Protein 3AQG (pdb70)

Secondary structure (DSSP, 8-state):
--BSS--SEEEE----SS--EEEEEEEE-SSSEEEEEEEESSSB---EE---SEEEEEEPPTT--EEEEEEEESSSEEEEEEEETTS-EEEEE---SEEEEE--SSTT-EEEEEEEEEETTEEEEEEEEEE--/--BSS--SEEEE----SSS-EEEEEEEE-SSSEEEEEEEETTEEPPPEE-S-SEEEEEEPPTT--EEEEEEEEESEEEEEEEEESSS-EEEEE---SEEEEE--SSTT-EEEEEEEEE-SSSEEEEEEEEE-------

Solvent-accessible surface area: 13967 Å² total; per-residue (Å²): 140,88,58,44,86,16,40,42,137,124,8,58,4,70,95,70,189,126,93,73,17,48,0,2,13,0,1,16,24,167,84,21,0,32,2,0,20,0,62,19,17,143,70,64,16,90,68,32,16,4,129,6,6,61,10,88,49,20,90,14,69,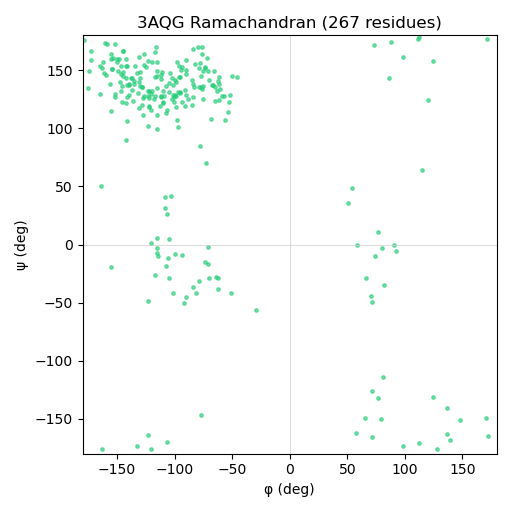130,51,5,56,6,42,75,0,49,0,0,13,83,55,36,0,15,0,0,9,1,96,9,61,99,148,80,143,24,111,2,25,100,54,60,45,142,86,32,41,5,129,27,101,106,168,49,29,9,8,36,1,0,20,0,38,42,76,159,103,0,0,34,1,0,0,4,60,29,67,127,92,161,71,61,35,82,21,31,42,155,137,14,50,6,79,41,70,136,107,93,58,18,38,0,0,37,0,2,18,13,116,102,32,0,36,3,0,25,1,47,13,20,138,79,72,16,97,98,15,22,5,156,36,10,17,21,42,44,28,82,14,78,136,49,4,50,3,49,80,0,54,1,0,9,87,60,24,0,17,0,0,12,0,82,12,64,134,149,77,147,14,112,9,24,108,49,57,48,141,97,29,47,5,131,23,107,109,177,50,21,10,3,19,1,0,29,0,37,57,76,168,103,0,0,22,2,0,0,12,52,48,45,96,45,145,193,163,103,184

Nearest PDB structures (foldseek):
  3aqg-assembly2_B  TM=1.007E+00  e=8.294E-26  Homo sapiens
  3woc-assembly1_A  TM=9.263E-01  e=1.794E-13  Sus scrofa
  3vy6-assembly1_A  TM=9.377E-01  e=8.030E-11  Homo sapiens
  5zu4-assembly1_A  TM=8.225E-01  e=3.147E-07  Lethenteron camtschaticum
  4znq-assembly1_A  TM=7.598E-01  e=5.481E-07  Danio rerio

Organism: Homo sapiens (NCBI:txid9606)

Structure (mmCIF, N/CA/C/O backbone):
data_3AQG
#
_entry.id   3AQG
#
_cell.length_a   61.390
_cell.length_b   66.631
_cell.length_c   67.585
_cell.angle_alpha   90
_cell.angle_beta   90
_cell.angle_gamma   90
#
_symmetry.space_group_name_H-M   'P 21 21 21'
#
loop_
_entity.id
_entity.type
_entity.pdbx_description
1 polymer 'Zymogen granule protein 16 homolog B'
2 non-polymer 'PHOSPHATE ION'
3 water water
#
loop_
_atom_site.group_PDB
_atom_site.id
_atom_site.type_symbol
_atom_site.label_atom_id
_atom_site.label_alt_id
_atom_site.label_comp_id
_atom_site.label_asym_id
_atom_site.label_entity_id
_atom_site.label_seq_id
_atom_site.pdbx_PDB_ins_code
_atom_site.Cartn_x
_atom_site.Cartn_y
_atom_site.Cartn_z
_atom_site.occupancy
_atom_site.B_iso_or_equiv
_atom_site.auth_seq_id
_atom_site.auth_comp_id
_atom_site.auth_asym_id
_atom_site.auth_atom_id
_atom_site.pdbx_PDB_model_num
ATOM 1 N N . LYS A 1 4 ? -23.121 -30.644 15.420 1.00 33.04 54 LYS A N 1
ATOM 2 C CA . LYS A 1 4 ? -23.592 -29.866 14.232 1.00 32.81 54 LYS A CA 1
ATOM 3 C C . LYS A 1 4 ? -23.618 -28.347 14.474 1.00 32.91 54 LYS A C 1
ATOM 4 O O . LYS A 1 4 ? -22.618 -27.674 14.189 1.00 33.44 54 LYS A O 1
ATOM 10 N N . MET A 1 5 ? -24.705 -27.802 15.018 1.00 32.41 55 MET A N 1
ATOM 11 C CA . MET A 1 5 ? -24.862 -26.345 15.012 1.00 32.12 55 MET A CA 1
ATOM 12 C C . MET A 1 5 ? -24.751 -25.654 16.375 1.00 31.14 55 MET A C 1
ATOM 13 O O . MET A 1 5 ? -25.531 -25.922 17.272 1.00 31.13 55 MET A O 1
ATOM 18 N N . TYR A 1 6 ? -23.808 -24.732 16.505 1.00 30.39 56 TYR A N 1
ATOM 19 C CA . TYR A 1 6 ? -23.514 -24.105 17.801 1.00 29.87 56 TYR A CA 1
ATOM 20 C C . TYR A 1 6 ? -23.892 -22.649 17.856 1.00 29.54 56 TYR A C 1
ATOM 21 O O . TYR A 1 6 ? -23.734 -21.943 16.866 1.00 29.87 56 TYR A O 1
ATOM 30 N N . GLY A 1 7 ? -24.392 -22.215 19.014 1.00 29.07 57 GLY A N 1
ATOM 31 C CA . GLY A 1 7 ? -24.800 -20.829 19.241 1.00 28.98 57 GLY A CA 1
ATOM 32 C C . GLY A 1 7 ? -26.302 -20.592 19.405 1.00 28.94 57 GLY A C 1
ATOM 33 O O . GLY A 1 7 ? -27.095 -21.520 19.286 1.00 28.70 57 GLY A O 1
ATOM 34 N N . PRO A 1 8 ? -26.702 -19.333 19.674 1.00 29.28 58 PRO A N 1
ATOM 35 C CA . PRO A 1 8 ? -28.117 -18.987 19.782 1.00 29.53 58 PRO A CA 1
ATOM 36 C C . PRO A 1 8 ? -28.827 -19.033 18.417 1.00 29.62 58 PRO A C 1
ATOM 37 O O . PRO A 1 8 ? -30.036 -19.292 18.340 1.00 29.50 58 PRO A O 1
ATOM 41 N N . GLY A 1 9 ? -28.074 -18.778 17.350 1.00 29.80 59 GLY A N 1
ATOM 42 C CA . GLY A 1 9 ? -28.607 -18.868 15.989 1.00 29.80 59 GLY A CA 1
ATOM 43 C C . GLY A 1 9 ? -29.581 -17.762 15.621 1.00 29.38 59 GLY A C 1
ATOM 44 O O . GLY A 1 9 ? -29.697 -16.757 16.331 1.00 29.84 59 GLY A O 1
ATOM 45 N N . GLY A 1 10 ? -30.303 -17.980 14.528 1.00 28.70 60 GLY A N 1
ATOM 46 C CA . GLY A 1 10 ? -31.063 -16.945 13.867 1.00 28.44 60 GLY A CA 1
ATOM 47 C C . GLY A 1 10 ? -30.078 -16.294 12.931 1.00 28.51 60 GLY A C 1
ATOM 48 O O . GLY A 1 10 ? -28.907 -16.185 13.271 1.00 29.22 60 GLY A O 1
ATOM 49 N N . GLY A 1 11 ? -30.521 -15.893 11.744 1.00 28.43 61 GLY A N 1
ATOM 50 C CA . GLY A 1 11 ? -29.652 -15.178 10.804 1.00 28.26 61 GLY A CA 1
ATOM 51 C C . GLY A 1 11 ? -29.778 -15.649 9.366 1.00 28.28 61 GLY A C 1
ATOM 52 O O . GLY A 1 11 ? -30.756 -16.303 9.007 1.00 28.69 61 GLY A O 1
ATOM 53 N N . LYS A 1 12 ? -28.794 -15.299 8.540 1.00 27.93 62 LYS A N 1
ATOM 54 C CA . LYS A 1 12 ? -28.714 -15.773 7.168 1.00 27.96 62 LYS A CA 1
ATOM 55 C C . LYS A 1 12 ? -27.757 -16.955 7.175 1.00 27.81 62 LYS A C 1
ATOM 56 O O . LYS A 1 12 ? -26.669 -16.903 7.762 1.00 27.53 62 LYS A O 1
ATOM 62 N N . TYR A 1 13 ? -28.176 -18.044 6.548 1.00 28.11 63 TYR A N 1
ATOM 63 C CA . TYR A 1 13 ? -27.393 -19.275 6.596 1.00 28.02 63 TYR A CA 1
ATOM 64 C C . TYR A 1 13 ? -26.237 -19.177 5.603 1.00 28.16 63 TYR A C 1
ATOM 65 O O . TYR A 1 13 ? -26.421 -18.701 4.463 1.00 28.56 63 TYR A O 1
ATOM 74 N N . PHE A 1 14 ? -25.045 -19.591 6.034 1.00 27.63 64 PHE A N 1
ATOM 75 C CA . PHE A 1 14 ? -23.950 -19.773 5.091 1.00 27.10 64 PHE A CA 1
ATOM 76 C C . PHE A 1 14 ? -23.388 -21.157 5.238 1.00 27.13 64 PHE A C 1
ATOM 77 O O . PHE A 1 14 ? -23.660 -21.830 6.233 1.00 27.18 64 PHE A O 1
ATOM 85 N N . SER A 1 15 ? -22.618 -21.566 4.230 1.00 27.49 65 SER A N 1
ATOM 86 C CA . SER A 1 15 ? -21.795 -22.768 4.260 1.00 27.86 65 SER A CA 1
ATOM 87 C C . SER A 1 15 ? -20.650 -22.621 3.268 1.00 27.62 65 SER A C 1
ATOM 88 O O . SER A 1 15 ? -20.860 -22.131 2.165 1.00 27.36 65 SER A O 1
ATOM 91 N N . THR A 1 16 ? -19.444 -23.044 3.640 1.00 28.20 66 THR A N 1
ATOM 92 C CA . THR A 1 16 ? -18.304 -22.960 2.694 1.00 28.81 66 THR A CA 1
ATOM 93 C C . THR A 1 16 ? -18.422 -23.972 1.542 1.00 29.96 66 THR A C 1
ATOM 94 O O . THR A 1 16 ? -19.001 -25.073 1.696 1.00 29.74 66 THR A O 1
ATOM 98 N N . THR A 1 17 ? -17.884 -23.585 0.386 1.00 31.44 67 THR A N 1
ATOM 99 C CA . THR A 1 17 ? -17.922 -24.442 -0.802 1.00 33.09 67 THR A CA 1
ATOM 100 C C . THR A 1 17 ? -17.161 -25.755 -0.547 1.00 34.40 67 THR A C 1
ATOM 101 O O . THR A 1 17 ? -16.000 -25.736 -0.152 1.00 34.40 67 THR A O 1
ATOM 105 N N . GLU A 1 18 ? -17.842 -26.885 -0.745 1.00 36.39 68 GLU A N 1
ATOM 106 C CA . GLU A 1 18 ? -17.262 -28.225 -0.483 1.00 38.03 68 GLU A CA 1
ATOM 107 C C . GLU A 1 18 ? -16.998 -29.023 -1.760 1.00 39.42 68 GLU A C 1
ATOM 108 O O . GLU A 1 18 ? -17.906 -29.328 -2.540 1.00 39.41 68 GLU A O 1
ATOM 114 N N . ASP A 1 19 ? -15.747 -29.412 -1.925 1.00 41.41 69 ASP A N 1
ATOM 115 C CA . ASP A 1 19 ? -15.221 -29.721 -3.233 1.00 43.51 69 ASP A CA 1
ATOM 116 C C . ASP A 1 19 ? -14.497 -31.055 -3.249 1.00 44.43 69 ASP A C 1
ATOM 117 O O . ASP A 1 19 ? -13.777 -31.374 -2.308 1.00 45.13 69 ASP A O 1
ATOM 122 N N . TYR A 1 20 ? -14.667 -31.850 -4.299 1.00 45.60 70 TYR A N 1
ATOM 123 C CA . TYR A 1 20 ? -13.700 -32.930 -4.493 1.00 46.51 70 TYR A CA 1
ATOM 124 C C . TYR A 1 20 ? -12.550 -32.413 -5.352 1.00 46.51 70 TYR A C 1
ATOM 125 O O . TYR A 1 20 ? -12.699 -31.386 -6.030 1.00 46.68 70 TYR A O 1
ATOM 134 N N . ASP A 1 21 ? -11.396 -33.079 -5.280 1.00 46.35 71 ASP A N 1
ATOM 135 C CA . ASP A 1 21 ? -10.173 -32.634 -5.978 1.00 46.15 71 ASP A CA 1
ATOM 136 C C . ASP A 1 21 ? -9.499 -31.417 -5.319 1.00 44.85 71 ASP A C 1
ATOM 137 O O . ASP A 1 21 ? -8.391 -31.048 -5.704 1.00 45.00 71 ASP A O 1
ATOM 142 N N . HIS A 1 22 ? -10.170 -30.795 -4.350 1.00 43.32 72 HIS A N 1
ATOM 143 C CA . HIS A 1 22 ? -9.664 -29.591 -3.675 1.00 41.90 72 HIS A CA 1
ATOM 144 C C . HIS A 1 22 ? -9.986 -29.617 -2.188 1.00 40.38 72 HIS A C 1
ATOM 145 O O . HIS A 1 22 ? -11.148 -29.771 -1.809 1.00 40.35 72 HIS A O 1
ATOM 152 N N . GLU A 1 23 ? -8.973 -29.434 -1.346 1.00 38.53 73 GLU A N 1
ATOM 153 C CA . GLU A 1 23 ? -9.226 -29.262 0.087 1.00 36.53 73 GLU A CA 1
ATOM 154 C C . GLU A 1 23 ? -8.813 -27.913 0.664 1.00 35.07 73 GLU A C 1
ATOM 155 O O . GLU A 1 23 ? -8.111 -27.116 0.018 1.00 34.56 73 GLU A O 1
ATOM 161 N N . ILE A 1 24 ? -9.310 -27.662 1.875 1.00 33.33 74 ILE A N 1
ATOM 162 C CA . ILE A 1 24 ? -8.918 -26.521 2.693 1.00 31.42 74 ILE A CA 1
ATOM 163 C C . ILE A 1 24 ? -7.404 -26.510 2.849 1.00 30.57 74 ILE A C 1
ATOM 164 O O . ILE A 1 24 ? -6.839 -27.413 3.468 1.00 30.85 74 ILE A O 1
ATOM 169 N N . THR A 1 25 ? -6.761 -25.494 2.282 1.00 29.09 75 THR A N 1
ATOM 170 C CA . THR A 1 25 ? -5.311 -25.339 2.345 1.00 27.76 75 THR A CA 1
ATOM 171 C C . THR A 1 25 ? -4.945 -24.196 3.279 1.00 27.29 75 THR A C 1
ATOM 172 O O . THR A 1 25 ? -3.807 -24.106 3.745 1.00 26.74 75 THR A O 1
ATOM 176 N N . GLY A 1 26 ? -5.926 -23.327 3.539 1.00 27.08 76 GLY A N 1
ATOM 177 C CA . GLY A 1 26 ? -5.788 -22.179 4.454 1.00 26.26 76 GLY A CA 1
ATOM 178 C C . GLY A 1 26 ? -7.137 -21.600 4.881 1.00 26.01 76 GLY A C 1
ATOM 179 O O . GLY A 1 26 ? -8.195 -22.121 4.512 1.00 26.18 76 GLY A O 1
ATOM 180 N N . LEU A 1 27 ? -7.099 -20.510 5.648 1.00 25.74 77 LEU A N 1
ATOM 181 C CA . LEU A 1 27 ? -8.299 -19.897 6.244 1.00 25.15 77 LEU A CA 1
ATOM 182 C C . LEU A 1 27 ? -8.044 -18.466 6.765 1.00 24.66 77 LEU A C 1
ATOM 183 O O . LEU A 1 27 ? -6.905 -18.102 7.099 1.00 24.69 77 LEU A O 1
ATOM 188 N N . ARG A 1 28 ? -9.117 -17.670 6.809 1.00 23.68 78 ARG A N 1
ATOM 189 C CA . ARG A 1 28 ? -9.092 -16.286 7.260 1.00 22.52 78 ARG A CA 1
ATOM 190 C C . ARG A 1 28 ? -10.323 -16.001 8.091 1.00 22.27 78 ARG A C 1
ATOM 191 O O . ARG A 1 28 ? -11.438 -16.254 7.654 1.00 22.24 78 ARG A O 1
ATOM 199 N N . VAL A 1 29 ? -10.149 -15.448 9.277 1.00 22.05 79 VAL A N 1
ATOM 200 C CA . VAL A 1 29 ? -11.315 -15.076 10.053 1.00 21.88 79 VAL A CA 1
ATOM 201 C C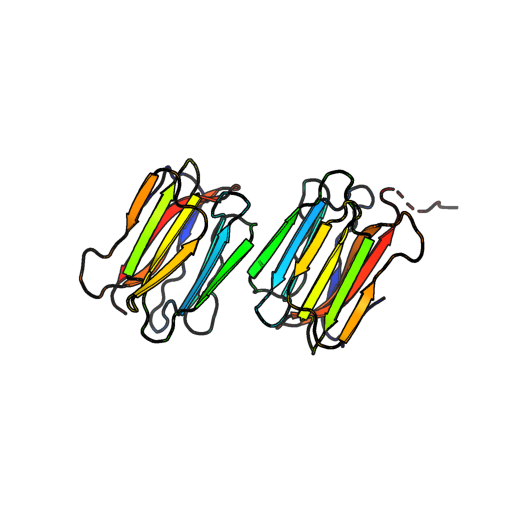 . VAL A 1 29 ? -11.249 -13.591 10.352 1.00 22.37 79 VAL A C 1
ATOM 202 O O . VAL A 1 29 ? -10.202 -13.071 10.755 1.00 21.93 79 VAL A O 1
ATOM 206 N N . SER A 1 30 ? -12.368 -12.909 10.113 1.00 22.92 80 SER A N 1
ATOM 207 C CA . SER A 1 30 ? -12.484 -11.487 10.408 1.00 23.80 80 SER A CA 1
ATOM 208 C C . SER A 1 30 ? -13.075 -11.234 11.792 1.00 24.39 80 SER A C 1
ATOM 209 O O . SER A 1 30 ? -14.174 -11.699 12.117 1.00 24.89 80 SER A O 1
ATOM 212 N N . VAL A 1 31 ? -12.326 -10.508 12.608 1.00 24.56 81 VAL A N 1
ATOM 213 C CA . VAL A 1 31 ? -12.733 -10.217 13.960 1.00 24.71 81 VAL A CA 1
ATOM 214 C C . VAL A 1 31 ? -12.736 -8.699 14.075 1.00 24.90 81 VAL A C 1
ATOM 215 O O . VAL A 1 31 ? -11.751 -8.040 13.731 1.00 24.90 81 VAL A O 1
ATOM 219 N N . GLY A 1 32 ? -13.843 -8.136 14.540 1.00 25.23 82 GLY A N 1
ATOM 220 C CA . GLY A 1 32 ? -13.907 -6.697 14.801 1.00 25.69 82 GLY A CA 1
ATOM 221 C C . GLY A 1 32 ? -13.177 -6.439 16.106 1.00 26.04 82 GLY A C 1
ATOM 222 O O . GLY A 1 32 ? -12.221 -7.139 16.432 1.00 26.31 82 GLY A O 1
ATOM 223 N N . LEU A 1 33 ? -13.631 -5.453 16.873 1.00 26.15 83 LEU A N 1
ATOM 224 C CA . LEU A 1 33 ? -13.148 -5.289 18.242 1.00 25.60 83 LEU A CA 1
ATOM 225 C C . LEU A 1 33 ? -13.480 -6.499 19.130 1.00 25.01 83 LEU A C 1
ATOM 226 O O . LEU A 1 33 ? -12.649 -6.904 19.948 1.00 25.05 83 LEU A O 1
ATOM 231 N N . LEU A 1 34 ? -14.670 -7.086 18.952 1.00 23.93 84 LEU A N 1
ATOM 232 C CA . LEU A 1 34 ? -15.126 -8.196 19.805 1.00 23.40 84 LEU A CA 1
ATOM 233 C C . LEU A 1 34 ? -15.500 -9.489 19.069 1.00 23.35 84 LEU A C 1
ATOM 234 O O . LEU A 1 34 ? -15.059 -10.590 19.450 1.00 23.18 84 LEU A O 1
ATOM 239 N N . LEU A 1 35 ? -16.314 -9.342 18.024 1.00 22.90 85 LEU A N 1
ATOM 240 C CA . LEU A 1 35 ? -16.988 -10.463 17.401 1.00 22.41 85 LEU A CA 1
ATOM 241 C C . LEU A 1 35 ? -16.300 -10.938 16.147 1.00 22.04 85 LEU A C 1
ATOM 242 O O . LEU A 1 35 ? -15.828 -10.133 15.356 1.00 22.03 85 LEU A O 1
ATOM 247 N N . VAL A 1 36 ? -16.293 -12.258 15.973 1.00 21.54 86 VAL A N 1
ATOM 248 C CA . VAL A 1 36 ? -15.928 -12.901 14.718 1.00 21.02 86 VAL A CA 1
ATOM 249 C C . VAL A 1 36 ? -16.986 -12.607 13.665 1.00 20.63 86 VAL A C 1
ATOM 250 O O . VAL A 1 36 ? -18.096 -13.127 13.711 1.00 20.59 86 VAL A O 1
ATOM 254 N N . LYS A 1 37 ? -16.623 -11.761 12.716 1.00 20.54 87 LYS A N 1
ATOM 255 C CA . LYS A 1 37 ? -17.551 -11.301 11.692 1.00 20.57 87 LYS A CA 1
ATOM 256 C C . LYS A 1 37 ? -17.778 -12.260 10.502 1.00 20.27 87 LYS A C 1
ATOM 257 O O . LYS A 1 37 ? -18.917 -12.438 10.076 1.00 19.91 87 LYS A O 1
ATOM 263 N N . SER A 1 38 ? -16.718 -12.889 9.985 1.00 20.23 88 SER A N 1
ATOM 264 C CA . SER A 1 38 ? -16.813 -13.657 8.732 1.00 20.24 88 SER A CA 1
ATOM 265 C C . SER A 1 38 ? -15.661 -14.611 8.534 1.00 20.17 88 SER A C 1
ATOM 266 O O . SER A 1 38 ? -14.539 -14.331 8.965 1.00 21.13 88 SER A O 1
ATOM 269 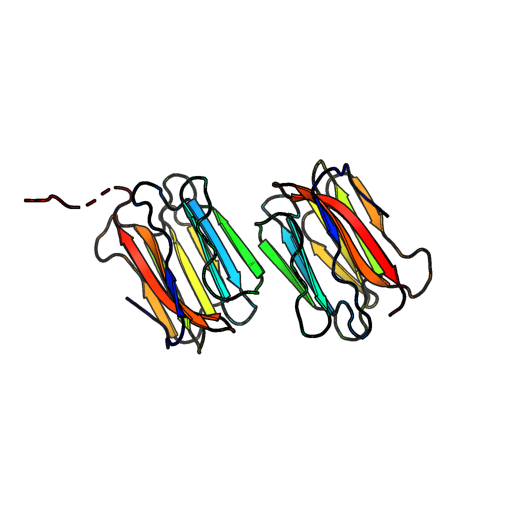N N . VAL A 1 39 ? -15.907 -15.704 7.819 1.00 19.72 89 VAL A N 1
ATOM 270 C CA . VAL A 1 39 ? -14.840 -16.680 7.542 1.00 19.30 89 VAL A CA 1
ATOM 271 C C . VAL A 1 39 ? -14.638 -16.926 6.045 1.00 19.45 89 VAL A C 1
ATOM 272 O O . VAL A 1 39 ? -15.538 -16.671 5.232 1.00 19.51 89 VAL A O 1
ATOM 276 N N . GLN A 1 40 ? -13.448 -17.415 5.695 1.00 19.70 90 GLN A N 1
ATOM 277 C CA . GLN A 1 40 ? -13.048 -17.606 4.297 1.00 19.81 90 GLN A CA 1
ATOM 278 C C . GLN A 1 40 ? -11.974 -18.692 4.112 1.00 20.10 90 GLN A C 1
ATOM 279 O O . GLN A 1 40 ? -10.827 -18.535 4.564 1.00 20.21 90 GLN A O 1
ATOM 285 N N . VAL A 1 41 ? -12.342 -19.778 3.432 1.00 20.06 91 VAL A N 1
ATOM 286 C CA . VAL A 1 41 ? -11.412 -20.878 3.236 1.00 20.45 91 VAL A CA 1
ATOM 287 C C . VAL A 1 41 ? -10.723 -20.759 1.881 1.00 21.00 91 VAL A C 1
ATOM 288 O O . VAL A 1 41 ? -11.326 -20.312 0.900 1.00 20.97 91 VAL A O 1
ATOM 292 N N . LYS A 1 42 ? -9.454 -21.152 1.837 1.00 21.53 92 LYS A N 1
ATOM 293 C CA . LYS A 1 42 ? -8.782 -21.340 0.577 1.00 22.00 92 LYS A CA 1
ATOM 294 C C . LYS A 1 42 ? -8.906 -22.811 0.245 1.00 22.87 92 LYS A C 1
ATOM 295 O O . LYS A 1 42 ? -8.636 -23.655 1.100 1.00 23.00 92 LYS A O 1
ATOM 301 N N . LEU A 1 43 ? -9.322 -23.093 -0.995 1.00 23.44 93 LEU A N 1
ATOM 302 C CA . LEU A 1 43 ? -9.513 -24.445 -1.518 1.00 23.51 93 LEU A CA 1
ATOM 303 C C . LEU A 1 43 ? -8.527 -24.687 -2.637 1.00 24.02 93 LEU A C 1
ATOM 304 O O . LEU A 1 43 ? -8.740 -24.283 -3.785 1.00 24.30 93 LEU A O 1
ATOM 309 N N . GLY A 1 44 ? -7.448 -25.367 -2.314 1.00 24.46 94 GLY A N 1
ATOM 310 C CA . GLY A 1 44 ? -6.383 -25.513 -3.282 1.00 25.25 94 GLY A CA 1
ATOM 311 C C . GLY A 1 44 ? -5.667 -24.185 -3.463 1.00 25.52 94 GLY A C 1
ATOM 312 O O . GLY A 1 44 ? -5.209 -23.579 -2.484 1.00 25.42 94 GLY A O 1
ATOM 313 N N . ASP A 1 45 ? -5.581 -23.744 -4.719 1.00 25.85 95 ASP A N 1
ATOM 314 C CA . ASP A 1 45 ? -4.869 -22.521 -5.106 1.00 26.14 95 ASP A CA 1
ATOM 315 C C . ASP A 1 45 ? -5.840 -21.345 -5.392 1.00 26.05 95 ASP A C 1
ATOM 316 O O . ASP A 1 45 ? -5.666 -20.593 -6.359 1.00 26.19 95 ASP A O 1
ATOM 321 N N . SER A 1 46 ? -6.870 -21.208 -4.556 1.00 25.77 96 SER A N 1
ATOM 322 C CA . SER A 1 46 ? -7.964 -20.240 -4.765 1.00 25.62 96 SER A CA 1
ATOM 323 C C . SER A 1 4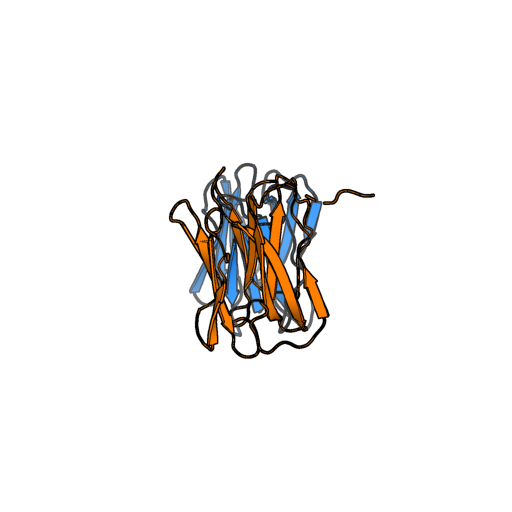6 ? -8.773 -20.049 -3.482 1.00 25.15 96 SER A C 1
ATOM 324 O O . SER A 1 46 ? -9.215 -21.028 -2.855 1.00 25.27 96 SER A O 1
ATOM 327 N N . TRP A 1 47 ? -8.978 -18.789 -3.102 1.00 24.31 97 TRP A N 1
ATOM 328 C CA . TRP A 1 47 ? -9.801 -18.467 -1.935 1.00 22.85 97 TRP A CA 1
ATOM 329 C C . TRP A 1 47 ? -11.237 -18.629 -2.330 1.00 22.45 97 TRP A C 1
ATOM 330 O O . TRP A 1 47 ? -11.629 -18.237 -3.421 1.00 21.91 97 TRP A O 1
ATOM 341 N N . ASP A 1 48 ? -11.980 -19.309 -1.463 1.00 22.66 98 ASP A N 1
ATOM 342 C CA . ASP A 1 48 ? -13.386 -19.561 -1.663 1.00 22.63 98 ASP A CA 1
ATOM 343 C C . ASP A 1 48 ? -14.095 -18.261 -1.352 1.00 22.44 98 ASP A C 1
ATOM 344 O O . ASP A 1 48 ? -13.513 -17.350 -0.763 1.00 21.83 98 ASP A O 1
ATOM 349 N N . VAL A 1 49 ? -15.345 -18.175 -1.779 1.00 22.70 99 VAL A N 1
ATOM 350 C CA . VAL A 1 49 ? -16.200 -17.060 -1.435 1.00 23.40 99 VAL A CA 1
ATOM 351 C C . VAL A 1 49 ? -16.057 -16.773 0.080 1.00 23.69 99 VAL A C 1
ATOM 352 O O . VAL A 1 49 ? -15.831 -17.698 0.867 1.00 23.98 99 VAL A O 1
ATOM 356 N N . LYS A 1 50 ? -16.118 -15.496 0.465 1.00 23.72 100 LYS A N 1
ATOM 357 C CA . LYS A 1 50 ? -16.048 -15.082 1.873 1.00 23.92 100 LYS A CA 1
ATOM 358 C C . LYS A 1 50 ? -17.441 -15.004 2.488 1.00 24.15 100 LYS A C 1
ATOM 359 O O . LYS A 1 50 ? -18.276 -14.218 2.033 1.00 24.16 100 LYS A O 1
ATOM 365 N N . LEU A 1 51 ? -17.688 -15.798 3.527 1.00 24.25 101 LEU A N 1
ATOM 366 C CA . LEU A 1 51 ? -19.015 -15.858 4.116 1.00 24.42 101 LEU A CA 1
ATOM 367 C C . LEU A 1 51 ? -19.140 -15.227 5.499 1.00 24.70 101 LEU A C 1
ATOM 368 O O . LEU A 1 51 ? -18.375 -15.544 6.419 1.00 24.53 101 LEU A O 1
ATOM 373 N N . GLY A 1 52 ? -20.128 -14.339 5.626 1.00 25.08 102 GLY A N 1
ATOM 374 C CA . GLY A 1 52 ? -20.516 -13.741 6.910 1.00 25.76 102 GLY A CA 1
ATOM 375 C C . GLY A 1 52 ? -20.580 -12.215 6.947 1.00 25.94 102 GLY A C 1
ATOM 376 O O . GLY A 1 52 ? -20.392 -11.554 5.921 1.00 26.42 102 GLY A O 1
ATOM 377 N N . ALA A 1 53 ? -20.843 -11.668 8.138 1.00 25.76 103 ALA A N 1
ATOM 378 C CA . ALA A 1 53 ? -20.868 -10.218 8.378 1.00 25.79 103 ALA A CA 1
ATOM 379 C C . ALA A 1 53 ? -19.629 -9.515 7.860 1.00 25.83 103 ALA A C 1
ATOM 380 O O . ALA A 1 53 ? -18.543 -10.072 7.900 1.00 26.44 103 ALA A O 1
ATOM 382 N N . LEU A 1 54 ? -19.797 -8.292 7.369 1.00 25.99 104 LEU A N 1
ATOM 383 C CA . LEU A 1 54 ? -18.683 -7.512 6.827 1.00 26.00 104 LEU A CA 1
ATOM 384 C C . LEU A 1 54 ? -17.938 -6.824 7.971 1.00 26.12 104 LEU A C 1
ATOM 385 O O . LEU A 1 54 ? -18.505 -6.571 9.048 1.00 26.21 104 LEU A O 1
ATOM 390 N N . GLY A 1 55 ? -16.667 -6.519 7.729 1.00 26.07 105 GLY A N 1
ATOM 391 C CA . GLY A 1 55 ? -15.881 -5.737 8.677 1.00 25.82 105 GLY A CA 1
ATOM 392 C C . GLY A 1 55 ? -14.987 -6.567 9.574 1.00 25.01 105 GLY A C 1
ATOM 393 O O . GLY A 1 55 ? -15.185 -7.764 9.719 1.00 25.36 105 GLY A O 1
ATOM 394 N N . GLY A 1 56 ? -14.001 -5.906 10.164 1.00 24.49 106 GLY A N 1
ATOM 395 C CA . GLY A 1 56 ? -13.088 -6.520 11.106 1.00 23.86 106 GLY A CA 1
ATOM 396 C C . GLY A 1 56 ? -11.698 -6.584 10.526 1.00 23.66 106 GLY A C 1
ATOM 397 O O . GLY A 1 56 ? -11.452 -6.170 9.390 1.00 23.71 106 GLY A O 1
ATOM 398 N N . ASN A 1 57 ? -10.788 -7.103 11.331 1.00 23.52 107 ASN A N 1
ATOM 399 C CA . ASN A 1 57 ? -9.454 -7.442 10.880 1.00 23.22 107 ASN A CA 1
ATOM 400 C C . ASN A 1 57 ? -9.385 -8.916 10.591 1.00 22.72 107 ASN A C 1
ATOM 401 O O . ASN A 1 57 ? -9.935 -9.744 11.319 1.00 21.79 107 ASN A O 1
ATOM 406 N N . THR A 1 58 ? -8.687 -9.224 9.513 1.00 23.09 108 THR A N 1
ATOM 407 C CA . THR A 1 58 ? -8.684 -10.553 8.950 1.00 23.55 108 THR A CA 1
ATOM 408 C C . THR A 1 58 ? -7.337 -11.199 9.256 1.00 24.44 108 THR A C 1
ATOM 409 O O . THR A 1 58 ? -6.289 -10.709 8.831 1.00 24.74 108 THR A O 1
ATOM 413 N N . GLN A 1 59 ? -7.376 -12.270 10.047 1.00 25.39 109 GLN A N 1
ATOM 414 C CA . GLN A 1 59 ? -6.215 -13.125 10.272 1.00 26.31 109 GLN A CA 1
ATOM 415 C C . GLN A 1 59 ? -6.137 -14.234 9.199 1.00 26.10 109 GLN A C 1
ATOM 416 O O . GLN A 1 59 ? -7.099 -14.981 8.989 1.00 25.70 109 GLN A O 1
ATOM 422 N N . GLU A 1 60 ? -4.996 -14.318 8.517 1.00 26.28 110 GLU A N 1
ATOM 423 C CA . GLU A 1 60 ? -4.740 -15.404 7.566 1.00 26.48 110 GLU A CA 1
ATOM 424 C C . GLU A 1 60 ? -3.828 -16.498 8.141 1.00 26.54 110 GLU A C 1
ATOM 425 O O . GLU A 1 60 ? -2.819 -16.232 8.794 1.00 26.44 110 GLU A O 1
ATOM 431 N N . VAL A 1 61 ? -4.194 -17.736 7.865 1.00 26.89 111 VAL A N 1
ATOM 432 C CA . VAL A 1 61 ? -3.540 -18.889 8.443 1.00 27.20 111 VAL A CA 1
ATOM 433 C C . VAL A 1 61 ? -3.352 -19.823 7.274 1.00 27.23 111 VAL A C 1
ATOM 434 O O . VAL A 1 61 ? -4.240 -19.931 6.453 1.00 27.51 111 VAL A O 1
ATOM 438 N N . THR A 1 62 ? -2.195 -20.472 7.183 1.00 27.70 112 THR A N 1
ATOM 439 C CA . THR A 1 62 ? -1.868 -21.363 6.058 1.00 27.80 112 THR A CA 1
ATOM 440 C C . THR A 1 62 ? -1.414 -22.757 6.485 1.00 27.49 112 THR A C 1
ATOM 441 O O . THR A 1 62 ? -0.343 -22.921 7.044 1.00 27.87 112 THR A O 1
ATOM 445 N N . LEU A 1 63 ? -2.233 -23.757 6.201 1.00 27.72 113 LEU A N 1
ATOM 446 C CA . LEU A 1 63 ? -1.863 -25.154 6.440 1.00 27.89 113 LEU A CA 1
ATOM 447 C C . LEU A 1 63 ? -0.695 -25.577 5.564 1.00 28.33 113 LEU A C 1
ATOM 448 O O . LEU A 1 63 ? -0.651 -25.282 4.367 1.00 28.46 113 LEU A O 1
ATOM 453 N N . GLN A 1 64 ? 0.254 -26.280 6.164 1.00 28.84 114 GLN A N 1
ATOM 454 C CA . GLN A 1 64 ? 1.267 -26.959 5.381 1.00 29.16 114 GLN A CA 1
ATOM 455 C C . GLN A 1 64 ? 0.653 -28.202 4.701 1.00 28.88 114 GLN A C 1
ATOM 456 O O . GLN A 1 64 ? -0.302 -28.805 5.215 1.00 28.53 114 GLN A O 1
ATOM 462 N N . PRO A 1 65 ? 1.216 -28.609 3.555 1.00 28.75 115 PRO A N 1
ATOM 463 C CA . PRO A 1 65 ? 0.723 -29.816 2.883 1.00 28.71 115 PRO A CA 1
ATOM 464 C C . PRO A 1 65 ? 0.668 -30.994 3.865 1.00 28.52 115 PRO A C 1
ATOM 465 O O . PRO A 1 65 ? 1.663 -31.257 4.553 1.00 29.01 115 PRO A O 1
ATOM 469 N N . GLY A 1 66 ? -0.477 -31.677 3.947 1.00 28.04 116 GLY A N 1
ATOM 470 C CA . GLY A 1 66 ? -0.641 -32.834 4.848 1.00 26.96 116 GLY A CA 1
ATOM 471 C C . GLY A 1 66 ? -1.166 -32.473 6.232 1.00 26.69 116 GLY A C 1
ATOM 472 O O . GLY A 1 66 ? -1.361 -33.350 7.083 1.00 26.97 116 GLY A O 1
ATOM 473 N N . GLU A 1 67 ? -1.398 -31.177 6.454 1.00 25.88 117 GLU A N 1
ATOM 474 C CA . GLU A 1 67 ? -1.865 -30.661 7.734 1.00 24.56 117 GLU A CA 1
ATOM 475 C C . GLU A 1 67 ? -3.374 -30.378 7.668 1.00 24.06 117 GLU A C 1
ATOM 476 O O . GLU A 1 67 ? -3.859 -29.696 6.753 1.00 23.93 117 GLU A O 1
ATOM 482 N N . TYR A 1 68 ? -4.116 -30.911 8.633 1.00 22.97 118 TYR A N 1
ATOM 483 C CA . TYR A 1 68 ? -5.560 -30.831 8.598 1.00 22.12 118 TYR A CA 1
ATOM 484 C C . TYR A 1 68 ? -6.043 -30.254 9.892 1.00 21.26 118 TYR A C 1
ATOM 485 O O . TYR A 1 68 ? -5.366 -30.381 10.901 1.00 20.89 118 TYR A O 1
ATOM 494 N N . ILE A 1 69 ? -7.218 -29.633 9.864 1.00 20.71 119 ILE A N 1
ATOM 495 C CA . ILE A 1 69 ? -7.903 -29.218 11.089 1.00 20.58 119 ILE A CA 1
ATOM 496 C C . ILE A 1 69 ? -8.691 -30.409 11.619 1.00 20.40 119 ILE A C 1
ATOM 497 O O . ILE A 1 69 ? -9.491 -31.012 10.884 1.00 20.21 119 ILE A O 1
ATOM 502 N N . THR A 1 70 ? -8.475 -30.750 12.886 1.00 20.16 120 THR A N 1
ATOM 503 C CA . THR A 1 70 ? -9.075 -31.964 13.422 1.00 20.71 120 THR A CA 1
ATOM 504 C C . THR A 1 70 ? -10.015 -31.760 14.625 1.00 20.99 120 THR A C 1
ATOM 505 O O . THR A 1 70 ? -10.596 -32.729 15.128 1.00 21.38 120 THR A O 1
ATOM 509 N N . LYS A 1 71 ? -10.195 -30.502 15.036 1.00 20.91 121 LYS A N 1
ATOM 510 C CA . LYS A 1 71 ? -10.942 -30.123 16.246 1.00 20.60 121 LYS A CA 1
ATOM 511 C C . LYS A 1 71 ? -11.046 -28.593 16.319 1.00 20.64 121 LYS A C 1
ATOM 512 O O . LYS A 1 71 ? -10.149 -27.880 15.861 1.00 20.71 121 LYS A O 1
ATOM 518 N N . VAL A 1 72 ? -12.124 -28.085 16.905 1.00 20.39 122 VAL A N 1
ATOM 519 C CA . VAL A 1 72 ? -12.350 -26.645 16.951 1.00 20.02 122 VAL A CA 1
ATOM 520 C C . VAL A 1 72 ? -13.156 -26.277 18.169 1.00 20.08 122 VAL A C 1
ATOM 521 O O . VAL A 1 72 ? -14.234 -26.833 18.396 1.00 20.29 122 VAL A O 1
ATOM 525 N N . PHE A 1 73 ? -12.638 -25.338 18.955 1.00 20.04 123 PHE A N 1
ATOM 526 C CA . PHE A 1 73 ? -13.406 -24.786 20.064 1.00 19.47 123 PHE A CA 1
ATOM 527 C C . PHE A 1 73 ? -13.890 -23.419 19.666 1.00 19.14 123 PHE A C 1
ATOM 528 O O . PHE A 1 73 ? -13.218 -22.687 18.943 1.00 19.09 123 PHE A O 1
ATOM 536 N N . VAL A 1 74 ? -15.062 -23.087 20.178 1.00 18.83 124 VAL A N 1
ATOM 537 C CA . VAL A 1 74 ? -15.868 -22.014 19.675 1.00 18.30 124 VAL A CA 1
ATOM 538 C C . VAL A 1 74 ? -16.557 -21.453 20.935 1.00 18.63 124 VAL A C 1
ATOM 539 O O . VAL A 1 74 ? -17.038 -22.222 21.763 1.00 18.08 124 VAL A O 1
ATOM 543 N N . ALA A 1 75 ? -16.546 -20.131 21.114 1.00 19.29 125 ALA A N 1
ATOM 544 C CA . ALA A 1 75 ? -17.215 -19.494 22.268 1.00 19.81 125 ALA A CA 1
ATOM 545 C C . ALA A 1 75 ? -18.266 -18.450 21.845 1.00 20.28 125 ALA A C 1
ATOM 546 O O . ALA A 1 75 ? -17.994 -17.586 20.997 1.00 20.57 125 ALA A O 1
ATOM 548 N N . PHE A 1 76 ? -19.453 -18.530 22.448 1.00 20.25 126 PHE A N 1
ATOM 549 C CA . PHE A 1 76 ? -20.599 -17.713 22.051 1.00 20.13 126 PHE A CA 1
ATOM 550 C C . PHE A 1 76 ? -21.178 -16.911 23.212 1.00 20.79 126 PHE A C 1
ATOM 551 O O . PHE A 1 76 ? -21.141 -17.353 24.384 1.00 20.96 126 PHE A O 1
ATOM 559 N N . GLN A 1 77 ? -21.794 -15.771 22.858 1.00 20.84 127 GLN A N 1
ATOM 560 C CA . GLN A 1 77 ? -22.160 -14.738 23.800 1.00 20.17 127 GLN A CA 1
ATOM 561 C C . GLN A 1 77 ? -23.167 -13.792 23.143 1.00 20.05 127 GLN A C 1
ATOM 562 O O . GLN A 1 77 ? -22.983 -12.569 23.169 1.00 21.00 127 GLN A O 1
ATOM 568 N N . ALA A 1 78 ? -24.233 -14.329 22.554 1.00 19.04 128 ALA A N 1
ATOM 569 C CA . ALA A 1 78 ? -25.095 -13.535 21.632 1.00 18.28 128 ALA A CA 1
ATOM 570 C C . ALA A 1 78 ? -24.477 -13.494 20.240 1.00 17.94 128 ALA A C 1
ATOM 571 O O . ALA A 1 78 ? -25.201 -13.492 19.218 1.00 17.58 128 ALA A O 1
ATOM 573 N N . PHE A 1 79 ? -23.141 -13.465 20.214 1.00 17.31 129 PHE A N 1
ATOM 574 C CA . PHE A 1 79 ? -22.370 -13.521 18.986 1.00 17.04 129 PHE A CA 1
ATOM 575 C C . PHE A 1 79 ? -21.081 -14.297 19.225 1.00 17.77 129 PHE A C 1
ATOM 576 O O . PHE A 1 79 ? -20.517 -14.273 20.333 1.00 17.99 129 PHE A O 1
ATOM 584 N N . LEU A 1 80 ? -20.620 -14.980 18.179 1.00 18.19 130 LEU A N 1
ATOM 585 C CA . LEU A 1 80 ? -19.354 -15.705 18.192 1.00 18.56 130 LEU A CA 1
ATOM 586 C C . LEU A 1 80 ? -18.180 -14.800 18.548 1.00 18.93 130 LEU A C 1
ATOM 587 O O . LEU A 1 80 ? -17.746 -13.990 17.723 1.00 19.31 130 LEU A O 1
ATOM 592 N N . ARG A 1 81 ? -17.654 -14.965 19.764 1.00 19.21 131 ARG A N 1
ATOM 593 C CA . ARG A 1 81 ? -16.539 -14.154 20.274 1.00 19.04 131 ARG A CA 1
ATOM 594 C C . ARG A 1 81 ? -15.169 -14.647 19.856 1.00 19.34 131 ARG A C 1
ATOM 595 O O . ARG A 1 81 ? -14.261 -13.851 19.615 1.00 19.45 131 ARG A O 1
ATOM 603 N N . GLY A 1 82 ? -15.012 -15.965 19.794 1.00 20.25 132 GLY A N 1
ATOM 604 C CA . GLY A 1 82 ? -13.698 -16.574 19.629 1.00 20.70 132 GLY A CA 1
ATOM 605 C C . GLY A 1 82 ? -13.732 -18.009 19.160 1.00 21.26 132 GLY A C 1
ATOM 606 O O . GLY A 1 82 ? -14.725 -18.723 19.359 1.00 21.08 132 GLY A O 1
ATOM 607 N N . MET A 1 83 ? -12.619 -18.425 18.550 1.00 21.79 133 MET A N 1
ATOM 608 C CA . MET A 1 83 ? -12.478 -19.744 17.947 1.00 21.89 133 MET A CA 1
ATOM 609 C C . MET A 1 83 ? -11.035 -20.228 17.946 1.00 22.08 133 MET A C 1
ATOM 610 O O . MET A 1 83 ? -10.135 -19.507 17.505 1.00 22.40 133 MET A O 1
ATOM 615 N N . VAL A 1 84 ? -10.827 -21.458 18.430 1.00 22.14 134 VAL A N 1
ATOM 616 C CA . VAL A 1 84 ? -9.514 -22.122 18.406 1.00 21.35 134 VAL A CA 1
ATOM 617 C C . VAL A 1 84 ? -9.592 -23.370 17.538 1.00 20.92 134 VAL A C 1
ATOM 618 O O . VAL A 1 84 ? -10.464 -24.209 17.729 1.00 20.67 134 VAL A O 1
ATOM 622 N N . MET A 1 85 ? -8.675 -23.479 16.587 1.00 20.70 135 MET A N 1
ATOM 623 C CA . MET A 1 85 ? -8.588 -24.644 15.716 1.00 20.78 135 MET A CA 1
ATOM 624 C C . MET A 1 85 ? -7.265 -25.325 16.001 1.00 20.39 135 MET A C 1
ATOM 625 O O . MET A 1 85 ? -6.247 -24.642 16.147 1.00 20.48 135 MET A O 1
ATOM 630 N N . TYR A 1 86 ? -7.299 -26.656 16.136 1.00 19.97 136 TYR A N 1
ATOM 631 C CA . TYR A 1 86 ? -6.100 -27.468 16.325 1.00 19.31 136 TYR A CA 1
ATOM 632 C C . TYR A 1 86 ? -5.961 -28.362 15.116 1.00 19.62 136 TYR A C 1
ATOM 633 O O . TYR A 1 86 ? -6.982 -28.826 14.580 1.00 20.17 136 TYR A O 1
ATOM 642 N N . THR A 1 87 ? -4.716 -28.619 14.703 1.00 19.35 137 THR A N 1
ATOM 643 C CA . THR A 1 87 ? -4.440 -29.397 13.510 1.00 19.54 137 THR A CA 1
ATOM 644 C C . THR A 1 87 ? -3.712 -30.688 13.837 1.00 20.05 137 THR A C 1
ATOM 645 O O . THR A 1 87 ? -3.231 -30.884 14.968 1.00 19.95 137 THR A O 1
ATOM 649 N N . SER A 1 88 ? -3.609 -31.543 12.812 1.00 20.58 138 SER A N 1
ATOM 650 C CA . SER A 1 88 ? -2.891 -32.828 12.869 1.00 20.37 138 SER A CA 1
ATOM 651 C C . SER A 1 88 ? -1.351 -32.690 12.937 1.00 20.47 138 SER A C 1
ATOM 652 O O . SER A 1 88 ? -0.630 -33.689 13.053 1.00 19.90 138 SER A O 1
ATOM 655 N N . LYS A 1 89 ? -0.844 -31.464 12.885 1.00 20.73 139 LYS A N 1
ATOM 656 C CA . LYS A 1 89 ? 0.597 -31.275 13.074 1.00 21.66 139 LYS A CA 1
ATOM 657 C C . LYS A 1 89 ? 0.956 -30.657 14.433 1.00 21.45 139 LYS A C 1
ATOM 658 O O . LYS A 1 89 ? 1.997 -30.039 14.578 1.00 20.94 139 LYS A O 1
ATOM 664 N N . ASP A 1 90 ? 0.095 -30.854 15.429 1.00 21.84 140 ASP A N 1
ATOM 665 C CA . ASP A 1 90 ? 0.281 -30.233 16.750 1.00 22.61 140 ASP A CA 1
ATOM 666 C C . ASP A 1 90 ? 0.453 -28.703 16.642 1.00 22.64 140 ASP A C 1
ATOM 667 O O . ASP A 1 90 ? 1.362 -28.115 17.229 1.00 22.82 140 ASP A O 1
ATOM 672 N N . ARG A 1 91 ? -0.447 -28.080 15.880 1.00 22.58 141 ARG A N 1
ATOM 673 C CA . ARG A 1 91 ? -0.469 -26.654 15.678 1.00 22.64 141 ARG A CA 1
ATOM 674 C C . ARG A 1 91 ? -1.862 -26.110 15.973 1.00 22.78 141 ARG A C 1
ATOM 675 O O . ARG A 1 91 ? -2.843 -26.691 15.520 1.00 23.11 141 ARG A O 1
ATOM 683 N N . TYR A 1 92 ? -1.942 -24.991 16.704 1.00 22.69 142 TYR A N 1
ATOM 684 C CA . TYR A 1 92 ? -3.217 -24.313 17.030 1.00 22.57 142 TYR A CA 1
ATOM 685 C C . TYR A 1 92 ? -3.353 -22.890 16.405 1.00 22.65 142 TYR A C 1
ATOM 686 O O . TYR A 1 92 ? -2.370 -22.156 16.223 1.00 22.46 142 TYR A O 1
ATOM 695 N N . PHE A 1 93 ? -4.580 -22.488 16.103 1.00 22.38 143 PHE A N 1
ATOM 696 C CA . PHE A 1 93 ? -4.810 -21.152 15.601 1.00 22.15 143 PHE A CA 1
ATOM 697 C C . PHE A 1 93 ? -5.881 -20.531 16.434 1.00 22.15 143 PHE A C 1
ATOM 698 O O . PHE A 1 93 ? -6.988 -21.063 16.506 1.00 22.01 143 PHE A O 1
ATOM 706 N N . TYR A 1 94 ? -5.535 -19.422 17.082 1.00 22.47 144 TYR A N 1
ATOM 707 C CA . TYR A 1 94 ? -6.444 -18.677 17.963 1.00 22.96 144 TYR A CA 1
ATOM 708 C C . TYR A 1 94 ? -6.988 -17.475 17.160 1.00 22.84 144 TYR A C 1
ATOM 709 O O . TYR A 1 94 ? -6.221 -16.727 16.519 1.00 22.78 144 TYR A O 1
ATOM 718 N N . PHE A 1 95 ? -8.311 -17.337 17.150 1.00 22.49 145 PHE A N 1
ATOM 719 C CA . PHE A 1 95 ? -8.976 -16.154 16.621 1.00 22.31 145 PHE A CA 1
ATOM 720 C C . PHE A 1 95 ? -9.952 -15.614 17.670 1.00 23.07 145 PHE A C 1
ATOM 721 O O . PHE A 1 95 ? -10.822 -16.348 18.145 1.00 22.79 145 PHE A O 1
ATOM 729 N N . GLY A 1 96 ? -9.815 -14.330 18.010 1.00 24.10 146 GLY A N 1
ATOM 730 C CA . GLY A 1 96 ? -10.729 -13.655 18.915 1.00 25.08 146 GLY A CA 1
ATOM 731 C C . GLY A 1 96 ? -10.350 -14.039 20.315 1.00 26.22 146 GLY A C 1
ATOM 732 O O . GLY A 1 96 ? -9.193 -14.304 20.589 1.00 26.18 146 GLY A O 1
ATOM 733 N N . LYS A 1 97 ? -11.327 -14.070 21.205 1.00 27.47 147 LYS A N 1
ATOM 734 C CA . LYS A 1 97 ? -11.083 -14.530 22.547 1.00 28.88 147 LYS A CA 1
ATOM 735 C C . LYS A 1 97 ? -12.138 -15.550 22.861 1.00 29.12 147 LYS A C 1
ATOM 736 O O . LYS A 1 97 ? -13.315 -15.340 22.559 1.00 29.31 147 LYS A O 1
ATOM 742 N N . LEU A 1 98 ? -11.711 -16.647 23.472 1.00 29.37 148 LEU A N 1
ATOM 743 C CA . LEU A 1 98 ? -12.622 -17.693 23.895 1.00 29.89 148 LEU A CA 1
ATOM 744 C C . LEU A 1 98 ? -13.421 -17.247 25.109 1.00 30.17 148 LEU A C 1
ATOM 745 O O . LEU A 1 98 ? -13.197 -17.744 26.220 1.00 30.54 148 LEU A O 1
ATOM 750 N N . ASP A 1 99 ? -14.343 -16.309 24.945 1.00 30.36 149 ASP A N 1
ATOM 751 C CA . ASP A 1 99 ? -15.184 -15.999 26.101 1.00 30.80 149 ASP A CA 1
ATOM 752 C C . ASP A 1 99 ? -16.684 -15.946 25.804 1.00 30.28 149 ASP A C 1
ATOM 753 O O . ASP A 1 99 ? -17.120 -15.318 24.843 1.00 30.49 149 ASP A O 1
ATOM 758 N N . GLY A 1 100 ? -17.448 -16.650 26.637 1.00 29.39 150 GLY A N 1
ATOM 759 C CA . GLY A 1 100 ? -18.844 -16.936 26.375 1.00 28.53 150 GLY A CA 1
ATOM 760 C C . GLY A 1 100 ? -19.065 -18.389 26.736 1.00 27.89 150 GLY A C 1
ATOM 761 O O . GLY A 1 100 ? -18.508 -18.856 27.722 1.00 27.50 150 GLY A O 1
ATOM 762 N N . GLN A 1 101 ? -19.867 -19.096 25.943 1.00 27.30 151 GLN A N 1
ATOM 763 C CA . GLN A 1 101 ? -20.051 -20.530 26.110 1.00 27.40 151 GLN A CA 1
ATOM 764 C C . GLN A 1 101 ? -19.156 -21.366 25.171 1.00 27.13 151 GLN A C 1
ATOM 765 O O . GLN A 1 101 ? -19.469 -21.523 23.983 1.00 27.19 151 GLN A O 1
ATOM 771 N N . ILE A 1 102 ? -18.056 -21.903 25.707 1.00 26.55 152 ILE A N 1
ATOM 772 C CA . ILE A 1 102 ? -17.155 -22.783 24.943 1.00 26.25 152 ILE A CA 1
ATOM 773 C C . ILE A 1 102 ? -17.891 -24.048 24.466 1.00 26.28 152 ILE A C 1
ATOM 774 O O . ILE A 1 102 ? -18.676 -24.632 25.208 1.00 26.04 152 ILE A O 1
ATOM 779 N N . SER A 1 103 ? -17.640 -24.455 23.224 1.00 26.56 153 SER A N 1
ATOM 780 C CA . SER A 1 103 ? -18.171 -25.704 22.683 1.00 26.43 153 SER A CA 1
ATOM 781 C C . SER A 1 103 ? -17.156 -26.401 21.791 1.00 26.85 153 SER A C 1
ATOM 782 O O . SER A 1 103 ? -16.404 -25.762 21.044 1.00 26.79 153 SER A O 1
ATOM 785 N N . SER A 1 104 ? -17.155 -27.725 21.880 1.00 27.30 154 SER A N 1
ATOM 786 C CA . SER A 1 104 ? -16.207 -28.558 21.163 1.00 27.58 154 SER A CA 1
ATOM 787 C C . SER A 1 104 ? -16.811 -29.221 19.933 1.00 27.94 154 SER A C 1
ATOM 788 O O . SER A 1 104 ? -17.831 -29.927 20.006 1.00 27.61 154 SER A O 1
ATOM 791 N N . ALA A 1 105 ? -16.148 -28.985 18.805 1.00 28.57 155 ALA A N 1
ATOM 792 C CA . ALA A 1 105 ? -16.453 -29.654 17.552 1.00 29.04 155 ALA A CA 1
ATOM 793 C C . ALA A 1 105 ? -15.281 -30.565 17.222 1.00 29.54 155 ALA A C 1
ATOM 794 O O . ALA A 1 105 ? -14.125 -30.122 17.236 1.00 29.26 155 ALA A O 1
ATOM 796 N N . TYR A 1 106 ? -15.590 -31.845 16.981 1.00 30.50 156 TYR A N 1
ATOM 797 C CA . TYR A 1 106 ? -14.608 -32.863 16.533 1.00 31.65 156 TYR A CA 1
ATOM 798 C C . TYR A 1 106 ? -15.291 -33.925 15.676 1.00 32.09 156 TYR A C 1
ATOM 799 O O . TYR A 1 106 ? -16.501 -34.104 15.773 1.00 32.00 156 TYR A O 1
ATOM 808 N N . PRO A 1 107 ? -14.523 -34.620 14.819 1.00 32.91 157 PRO A N 1
ATOM 809 C CA . PRO A 1 107 ? -15.100 -35.782 14.151 1.00 33.55 157 PRO A CA 1
ATOM 810 C C . PRO A 1 107 ? -15.416 -36.949 15.108 1.00 34.30 157 PRO A C 1
ATOM 811 O O . PRO A 1 107 ? -14.637 -37.277 16.015 1.00 34.36 157 PRO A O 1
ATOM 815 N N . SER A 1 108 ? -16.580 -37.545 14.893 1.00 35.12 158 SER A N 1
ATOM 816 C CA . SER A 1 108 ? -17.025 -38.701 15.633 1.00 36.05 158 SER A CA 1
ATOM 817 C C . SER A 1 108 ? -16.240 -39.935 15.183 1.00 36.40 158 SER A C 1
ATOM 818 O O . SER A 1 108 ? -16.266 -40.968 15.859 1.00 36.12 158 SER A O 1
ATOM 821 N N . GLN A 1 109 ? -15.556 -39.808 14.040 1.00 36.93 159 GLN A N 1
ATOM 822 C CA . GLN A 1 109 ? -14.730 -40.880 13.450 1.00 37.31 159 GLN A CA 1
ATOM 823 C C . GLN A 1 109 ? -13.256 -40.505 13.290 1.00 37.13 159 GLN A C 1
ATOM 824 O O . GLN A 1 109 ? -12.916 -39.328 13.227 1.00 36.93 159 GLN A O 1
ATOM 830 N N . GLU A 1 110 ? -12.398 -41.523 13.217 1.00 37.39 160 GLU A N 1
ATOM 831 C CA . GLU A 1 110 ? -10.928 -41.350 13.189 1.00 37.56 160 GLU A CA 1
ATOM 832 C C . GLU A 1 110 ? -10.372 -41.034 11.798 1.00 36.44 160 GLU A C 1
ATOM 833 O O . GLU A 1 110 ? -10.764 -41.659 10.794 1.00 36.39 160 GLU A O 1
ATOM 839 N N . GLY A 1 111 ? -9.459 -40.060 11.763 1.00 35.25 161 GLY A N 1
ATOM 840 C CA . GLY A 1 111 ? -8.819 -39.620 10.526 1.00 33.96 161 GLY A CA 1
ATOM 841 C C . GLY A 1 111 ? -9.665 -38.662 9.695 1.00 32.85 161 GLY A C 1
ATOM 842 O O . GLY A 1 111 ? -9.228 -38.184 8.638 1.00 32.93 161 GLY A O 1
ATOM 843 N N . GLN A 1 112 ? -10.880 -38.388 10.156 1.00 31.19 162 GLN A N 1
ATOM 844 C CA . GLN A 1 112 ? -11.680 -37.357 9.531 1.00 30.16 162 GLN A CA 1
ATOM 845 C C . GLN A 1 112 ? -11.141 -35.954 9.904 1.00 29.61 162 GLN A C 1
ATOM 846 O O . GLN A 1 112 ? -10.531 -35.764 10.980 1.00 29.70 162 GLN A O 1
ATOM 852 N N . VAL A 1 113 ? -11.355 -34.987 9.007 1.00 27.85 163 VAL A N 1
ATOM 853 C CA . VAL A 1 113 ? -10.742 -33.673 9.130 1.00 26.43 163 VAL A CA 1
ATOM 854 C C . VAL A 1 113 ? -11.702 -32.614 8.618 1.00 25.50 163 VAL A C 1
ATOM 855 O O . VAL A 1 113 ? -12.689 -32.949 7.962 1.00 25.56 163 VAL A O 1
ATOM 859 N N . LEU A 1 114 ? -11.433 -31.343 8.908 1.00 24.22 164 LEU A N 1
ATOM 860 C CA . LEU A 1 114 ? -12.347 -30.274 8.479 1.00 23.33 164 LEU A CA 1
ATOM 861 C C . LEU A 1 114 ? -12.448 -30.112 6.950 1.00 22.63 164 LEU A C 1
ATOM 862 O O . LEU A 1 114 ? -11.432 -29.920 6.263 1.00 22.14 164 LEU A O 1
ATOM 867 N N . VAL A 1 115 ? -13.677 -30.219 6.437 1.00 21.93 165 VAL A N 1
ATOM 868 C CA . VAL A 1 115 ? -13.960 -30.113 4.996 1.00 21.52 165 VAL A CA 1
ATOM 869 C C . VAL A 1 115 ? -14.846 -28.911 4.714 1.00 21.81 165 VAL A C 1
ATOM 870 O O . VAL A 1 115 ? -14.801 -28.343 3.623 1.00 22.19 165 VAL A O 1
ATOM 874 N N . GLY A 1 116 ? -15.635 -28.498 5.706 1.00 22.00 166 GLY A N 1
ATOM 875 C CA . GLY A 1 116 ? -16.401 -27.253 5.590 1.00 21.81 166 GLY A CA 1
ATOM 876 C C . GLY A 1 116 ? -16.709 -26.535 6.892 1.00 21.71 166 GLY A C 1
ATOM 877 O O . GLY A 1 116 ? -16.435 -27.034 7.988 1.00 21.51 166 GLY A O 1
ATOM 878 N N . ILE A 1 117 ? -17.265 -25.335 6.749 1.00 21.86 167 ILE A N 1
ATOM 879 C CA . ILE A 1 117 ? -17.793 -24.554 7.869 1.00 21.49 167 ILE A CA 1
ATOM 880 C C . ILE A 1 117 ? -19.130 -24.001 7.427 1.00 21.91 167 ILE A C 1
ATOM 881 O O . ILE A 1 117 ? -19.312 -23.618 6.270 1.00 22.16 167 ILE A O 1
ATOM 886 N N . TYR A 1 118 ? -20.083 -23.988 8.338 1.00 22.44 168 TYR A N 1
ATOM 887 C CA . TYR A 1 118 ? -21.409 -23.454 8.034 1.00 23.46 168 TYR A CA 1
ATOM 888 C C . TYR A 1 118 ? -22.002 -22.753 9.279 1.00 23.93 168 TYR A C 1
ATOM 889 O O . TYR A 1 118 ? -21.512 -22.911 10.415 1.00 24.00 168 TYR A O 1
ATOM 898 N N . GLY A 1 119 ? -23.060 -21.986 9.080 1.00 24.24 169 GLY A N 1
ATOM 899 C CA . GLY A 1 119 ? -23.751 -21.448 10.234 1.00 24.88 169 GLY A CA 1
ATOM 900 C C . GLY A 1 119 ? -24.790 -20.422 9.891 1.00 24.99 169 GLY A C 1
ATOM 901 O O . GLY A 1 119 ? -25.407 -20.491 8.828 1.00 25.23 169 GLY A O 1
ATOM 902 N N . GLN A 1 120 ? -24.976 -19.487 10.817 1.00 25.25 170 GLN A N 1
ATOM 903 C CA . GLN A 1 120 ? -25.849 -18.344 10.625 1.00 25.84 170 GLN A CA 1
ATOM 904 C C . GLN A 1 120 ? -25.182 -17.085 11.146 1.00 25.78 170 GLN A C 1
ATOM 905 O O . GLN A 1 120 ? -24.480 -17.101 12.169 1.00 25.79 170 GLN A O 1
ATOM 911 N N . TYR A 1 121 ? -25.417 -15.994 10.430 1.00 26.05 171 TYR A N 1
ATOM 912 C CA . TYR A 1 121 ? -24.872 -14.696 10.784 1.00 26.09 171 TYR A CA 1
ATOM 913 C C . TYR A 1 121 ? -25.891 -13.585 10.505 1.00 26.13 171 TYR A C 1
ATOM 914 O O . TYR A 1 121 ? -26.760 -13.724 9.643 1.00 25.65 171 TYR A O 1
ATOM 923 N N . GLN A 1 122 ? -25.761 -12.484 11.246 1.00 26.53 172 GLN A N 1
ATOM 924 C CA . GLN A 1 122 ? -26.506 -11.249 11.000 1.00 26.57 172 GLN A CA 1
ATOM 925 C C . GLN A 1 122 ? -25.560 -10.062 10.802 1.00 26.90 172 GLN A C 1
ATOM 926 O O . GLN A 1 122 ? -24.354 -10.233 10.587 1.00 26.96 172 GLN A O 1
ATOM 932 N N . LEU A 1 123 ? -26.104 -8.853 10.908 1.00 27.08 173 LEU A N 1
ATOM 933 C CA . LEU A 1 123 ? -25.371 -7.658 10.512 1.00 26.76 173 LEU A CA 1
ATOM 934 C C . LEU A 1 123 ? -24.126 -7.413 11.363 1.00 26.42 173 LEU A C 1
ATOM 935 O O . LEU A 1 123 ? -23.142 -6.860 10.883 1.00 26.06 173 LEU A O 1
ATOM 940 N N . LEU A 1 124 ? -24.167 -7.875 12.604 1.00 26.42 174 LEU A N 1
ATOM 941 C CA . LEU A 1 124 ? -23.164 -7.544 13.614 1.00 26.75 174 LEU A CA 1
ATOM 942 C C . LEU A 1 124 ? -22.011 -8.561 13.734 1.00 26.49 174 LEU A C 1
ATOM 943 O O . LEU A 1 124 ? -21.024 -8.304 14.443 1.00 26.52 174 LEU A O 1
ATOM 948 N N . GLY A 1 125 ? -22.147 -9.702 13.048 1.00 25.84 175 GLY A N 1
ATOM 949 C CA . GLY A 1 125 ? -21.279 -10.859 13.237 1.00 25.02 175 GLY A CA 1
ATOM 950 C C . GLY A 1 125 ? -22.057 -12.175 13.219 1.00 24.97 175 GLY A C 1
ATOM 951 O O . GLY A 1 125 ? -23.248 -12.200 12.865 1.00 25.02 175 GLY A O 1
ATOM 952 N N . ILE A 1 126 ? -21.393 -13.268 13.616 1.00 24.30 176 ILE A N 1
ATOM 953 C CA . ILE A 1 126 ? -21.936 -14.623 13.469 1.00 23.54 176 ILE A CA 1
ATOM 954 C C . ILE A 1 126 ? -22.729 -15.096 14.690 1.00 23.24 176 ILE A C 1
ATOM 955 O O . ILE A 1 126 ? -22.290 -14.958 15.842 1.00 23.51 176 ILE A O 1
ATOM 960 N N . LYS A 1 127 ? -23.904 -15.652 14.428 1.00 22.57 177 LYS A N 1
ATOM 961 C CA . LYS A 1 127 ? -24.848 -16.004 15.483 1.00 22.27 177 LYS A CA 1
ATOM 962 C C . LYS A 1 127 ? -24.779 -17.487 15.808 1.00 22.00 177 LYS A C 1
ATOM 963 O O . LYS A 1 127 ? -25.400 -17.943 16.776 1.00 21.79 177 LYS A O 1
ATOM 969 N N . SER A 1 128 ? -24.020 -18.228 14.990 1.00 21.49 178 SER A N 1
ATOM 970 C CA . SER A 1 128 ? -24.122 -19.690 14.923 1.00 20.50 178 SER A CA 1
ATOM 971 C C . SER A 1 128 ? -23.076 -20.288 14.008 1.00 19.50 178 SER A C 1
ATOM 972 O O . SER A 1 128 ? -22.889 -19.806 12.896 1.00 19.26 178 SER A O 1
ATOM 975 N N . ILE A 1 129 ? -22.420 -21.353 14.453 1.00 18.59 179 ILE A N 1
ATOM 976 C CA . ILE A 1 129 ? -21.400 -21.991 13.624 1.00 18.28 179 ILE A CA 1
ATOM 977 C C . ILE A 1 129 ? -21.336 -23.506 13.818 1.00 18.65 179 ILE A C 1
ATOM 978 O O . ILE A 1 129 ? -21.703 -24.028 14.860 1.00 18.74 179 ILE A O 1
ATOM 983 N N . GLY A 1 130 ? -20.869 -24.199 12.788 1.00 19.02 180 GLY A N 1
ATOM 984 C CA . GLY A 1 130 ? -20.710 -25.632 12.823 1.00 19.32 180 GLY A CA 1
ATOM 985 C C . GLY A 1 130 ? -19.720 -26.024 11.758 1.00 19.87 180 GLY A C 1
ATOM 986 O O . GLY A 1 130 ? -19.311 -25.198 10.934 1.00 19.60 180 GLY A O 1
ATOM 987 N N . PHE A 1 131 ? -19.353 -27.304 11.772 1.00 20.68 181 PHE A N 1
ATOM 988 C CA . PHE A 1 131 ? -18.205 -27.813 11.021 1.00 20.87 181 PHE A CA 1
ATOM 989 C C . PHE A 1 131 ? -18.504 -29.163 10.382 1.00 21.50 181 PHE A C 1
ATOM 990 O O . PHE A 1 131 ? -19.140 -30.033 11.009 1.00 21.77 181 PHE A O 1
ATOM 998 N N . GLU A 1 132 ? -18.078 -29.329 9.127 1.00 22.26 182 GLU A N 1
ATOM 999 C CA . GLU A 1 132 ? -18.255 -30.611 8.416 1.00 23.02 182 GLU A CA 1
ATOM 1000 C C . GLU A 1 132 ? -16.981 -31.392 8.430 1.00 23.18 182 GLU A C 1
ATOM 1001 O O . GLU A 1 132 ? -15.939 -30.902 7.966 1.00 23.67 182 GLU A O 1
ATOM 1007 N N . TRP A 1 133 ? -17.067 -32.603 8.973 1.00 23.20 183 TRP A N 1
ATOM 1008 C CA . TRP A 1 133 ? -15.904 -33.477 9.047 1.00 23.43 183 TRP A CA 1
ATOM 1009 C C . TRP A 1 133 ? -15.972 -34.537 7.961 1.00 23.93 183 TRP A C 1
ATOM 1010 O O . TRP A 1 133 ? -17.054 -35.035 7.636 1.00 24.85 183 TRP A O 1
ATOM 1021 N N . ASN A 1 134 ? -14.821 -34.881 7.397 1.00 23.88 184 ASN A N 1
ATOM 1022 C CA . ASN A 1 134 ? -14.747 -35.971 6.441 1.00 23.56 184 ASN A CA 1
ATOM 1023 C C . ASN A 1 134 ? -13.331 -36.283 6.083 1.00 23.41 184 ASN A C 1
ATOM 1024 O O . ASN A 1 134 ? -12.445 -35.452 6.225 1.00 24.11 184 ASN A O 1
ATOM 1029 N N . TYR A 1 135 ? -13.130 -37.490 5.590 1.00 23.06 185 TYR A N 1
ATOM 1030 C CA . TYR A 1 135 ? -11.837 -37.936 5.153 1.00 22.02 185 TYR A CA 1
ATOM 1031 C C . TYR A 1 135 ? -11.302 -37.090 3.978 1.00 21.23 185 TYR A C 1
ATOM 1032 O O . TYR A 1 135 ? -12.048 -36.707 3.065 1.00 21.13 185 TYR A O 1
ATOM 1041 N N . PRO A 1 136 ? -10.002 -36.803 3.996 1.00 20.23 186 PRO A N 1
ATOM 1042 C CA . PRO A 1 136 ? -9.300 -36.191 2.877 1.00 20.07 186 PRO A CA 1
ATOM 1043 C C . PRO A 1 136 ? -9.504 -36.886 1.516 1.00 19.52 186 PRO A C 1
ATOM 1044 O O . PRO A 1 136 ? -8.944 -36.431 0.491 1.00 19.15 186 PRO A O 1
ATOM 1048 N N . LYS B 1 4 ? -0.690 13.867 -6.037 1.00 24.40 54 LYS B N 1
ATOM 1049 C CA . LYS B 1 4 ? -1.011 13.792 -7.501 1.00 24.67 54 LYS B CA 1
ATOM 1050 C C . LYS B 1 4 ? -1.455 12.378 -7.874 1.00 24.26 54 LYS B C 1
ATOM 1051 O O . LYS B 1 4 ? -2.547 11.951 -7.490 1.00 24.43 54 LYS B O 1
ATOM 1057 N N . MET B 1 5 ? -0.629 11.666 -8.641 1.00 23.57 55 MET B N 1
ATOM 1058 C CA . MET B 1 5 ? -0.826 10.232 -8.767 1.00 23.11 55 MET B CA 1
ATOM 1059 C C . MET B 1 5 ? 0.481 9.485 -8.790 1.00 23.17 55 MET B C 1
ATOM 1060 O O . MET B 1 5 ? 1.198 9.506 -9.774 1.00 23.74 55 MET B O 1
ATOM 1065 N N . TYR B 1 6 ? 0.751 8.821 -7.674 1.00 23.27 56 TYR B N 1
ATOM 1066 C CA . TYR B 1 6 ? 1.976 8.073 -7.422 1.00 23.31 56 TYR B CA 1
ATOM 1067 C C . TYR B 1 6 ? 1.752 6.616 -7.760 1.00 23.19 56 TYR B C 1
ATOM 1068 O O . TYR B 1 6 ? 0.658 6.090 -7.562 1.00 23.34 56 TYR B O 1
ATOM 1077 N N . GLY B 1 7 ? 2.784 5.974 -8.288 1.00 23.08 57 GLY B N 1
ATOM 1078 C CA . GLY B 1 7 ? 2.673 4.583 -8.679 1.00 23.33 57 GLY B CA 1
ATOM 1079 C C . GLY B 1 7 ? 3.064 4.435 -10.136 1.00 23.41 57 GLY B C 1
ATOM 1080 O O . GLY B 1 7 ? 3.043 5.426 -10.877 1.00 23.61 57 GLY B O 1
ATOM 1081 N N . PRO B 1 8 ? 3.453 3.207 -10.549 1.00 23.03 58 PRO B N 1
ATOM 1082 C CA . PRO B 1 8 ? 3.766 2.922 -11.933 1.00 23.09 58 PRO B CA 1
ATOM 1083 C C . PRO B 1 8 ? 2.566 3.123 -12.862 1.00 23.19 58 PRO B C 1
ATOM 1084 O O . PRO B 1 8 ? 2.762 3.442 -14.050 1.00 23.05 58 PRO B O 1
ATOM 1088 N N . GLY B 1 9 ? 1.354 2.931 -12.337 1.00 22.90 59 GLY B N 1
ATOM 1089 C CA . GLY B 1 9 ? 0.128 3.149 -13.120 1.00 23.61 59 GLY B CA 1
ATO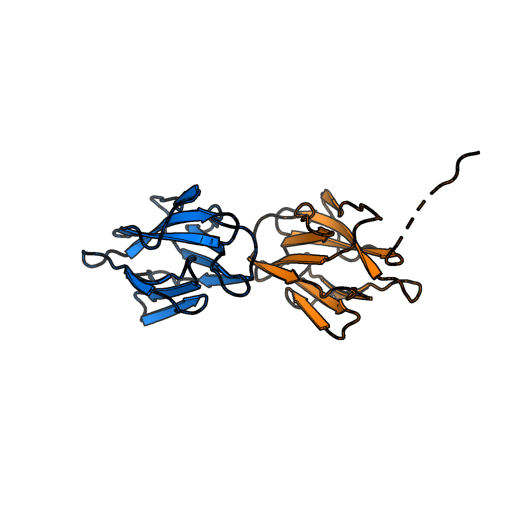M 1090 C C . GLY B 1 9 ? -0.215 2.113 -14.187 1.00 23.69 59 GLY B C 1
ATOM 1091 O O . GLY B 1 9 ? 0.571 1.228 -14.487 1.00 24.01 59 GLY B O 1
ATOM 1092 N N . GLY B 1 10 ? -1.404 2.227 -14.764 1.00 24.01 60 GLY B N 1
ATOM 1093 C CA . GLY B 1 10 ? -1.857 1.276 -15.767 1.00 24.35 60 GLY B CA 1
ATOM 1094 C C . GLY B 1 10 ? -3.128 0.584 -15.316 1.00 24.76 60 GLY B C 1
ATOM 1095 O O . GLY B 1 10 ? -3.174 -0.004 -14.243 1.00 24.95 60 GLY B O 1
ATOM 1096 N N . GLY B 1 11 ? -4.176 0.661 -16.129 1.00 25.29 61 GLY B N 1
ATOM 1097 C CA . GLY B 1 11 ? -5.432 -0.050 -15.823 1.00 25.63 61 GLY B CA 1
ATOM 1098 C C . GLY B 1 11 ? -6.624 0.814 -15.477 1.00 25.16 61 GLY B C 1
ATOM 1099 O O . GLY B 1 11 ? -6.550 2.035 -15.626 1.00 25.09 61 GLY B O 1
ATOM 1100 N N . LYS B 1 12 ? -7.710 0.177 -15.012 1.00 25.21 62 LYS B N 1
ATOM 1101 C CA . LYS B 1 12 ? -8.999 0.871 -14.736 1.00 25.51 62 LYS B CA 1
ATOM 1102 C C . LYS B 1 12 ? -8.899 1.864 -13.581 1.00 24.72 62 LYS B C 1
ATOM 1103 O O . LYS B 1 12 ? -8.282 1.562 -12.564 1.00 24.75 62 LYS B O 1
ATOM 1109 N N . TYR B 1 13 ? -9.501 3.039 -13.765 1.00 24.01 63 TYR B N 1
ATOM 1110 C CA . TYR B 1 13 ? -9.463 4.131 -12.800 1.00 23.90 63 TYR B CA 1
ATOM 1111 C C . TYR B 1 13 ? -10.438 3.864 -11.647 1.00 24.58 63 TYR B C 1
ATOM 1112 O O . TYR B 1 13 ? -11.374 3.089 -11.799 1.00 25.30 63 TYR B O 1
ATOM 1121 N N . PHE B 1 14 ? -10.224 4.456 -10.477 1.00 25.09 64 PHE B N 1
ATOM 1122 C CA . PHE B 1 14 ? -11.244 4.366 -9.421 1.00 25.84 64 PHE B CA 1
ATOM 1123 C C . PHE B 1 14 ? -11.216 5.638 -8.572 1.00 26.51 64 PHE B C 1
ATOM 1124 O O . PHE B 1 14 ? -10.226 6.344 -8.580 1.00 26.44 64 PHE B O 1
ATOM 1132 N N . SER B 1 15 ? -12.302 5.925 -7.860 1.00 27.70 65 SER B N 1
ATOM 1133 C CA . SER B 1 15 ? -12.336 7.031 -6.922 1.00 29.17 65 SER B CA 1
ATOM 1134 C C . SER B 1 15 ? -13.383 6.799 -5.845 1.00 30.94 65 SER B C 1
ATOM 1135 O O . SER B 1 15 ? -14.275 5.952 -6.005 1.00 30.84 65 SER B O 1
ATOM 1138 N N . THR B 1 16 ? -13.271 7.571 -4.758 1.00 32.78 66 THR B N 1
ATOM 1139 C CA . THR B 1 16 ? -14.287 7.590 -3.700 1.00 34.49 66 THR B CA 1
ATOM 1140 C C . THR B 1 16 ? -15.395 8.581 -4.082 1.00 35.75 66 THR B C 1
ATOM 1141 O O . THR B 1 16 ? -15.116 9.645 -4.663 1.00 35.54 66 THR B O 1
ATOM 1145 N N . THR B 1 17 ? -16.642 8.214 -3.771 1.00 37.47 67 THR B N 1
ATOM 1146 C CA . THR B 1 17 ? -17.786 9.121 -3.885 1.00 39.33 67 THR B CA 1
ATOM 1147 C C . THR B 1 17 ? -17.536 10.292 -2.943 1.00 40.90 67 THR B C 1
ATOM 1148 O O . THR B 1 17 ? -16.978 10.105 -1.853 1.00 41.13 67 THR B O 1
ATOM 1152 N N . GLU B 1 18 ? -17.940 11.500 -3.325 1.00 42.75 68 GLU B N 1
ATOM 1153 C CA . GLU B 1 18 ? -17.520 12.637 -2.523 1.00 44.24 68 GLU B CA 1
ATOM 1154 C C . GLU B 1 18 ? -18.441 13.085 -1.415 1.00 45.23 68 GLU B C 1
ATOM 1155 O O . GLU B 1 18 ? -17.979 13.244 -0.277 1.00 46.10 68 GLU B O 1
ATOM 1161 N N . ASP B 1 19 ? -19.720 13.291 -1.707 1.00 46.23 69 ASP B N 1
ATOM 1162 C CA . ASP B 1 19 ? -20.644 13.808 -0.673 1.00 47.54 69 ASP B CA 1
ATOM 1163 C C . ASP B 1 19 ? -20.448 15.299 -0.285 1.00 48.18 69 ASP B C 1
ATOM 1164 O O . ASP B 1 19 ? -21.440 16.058 -0.244 1.00 48.47 69 ASP B O 1
ATOM 1169 N N . TYR B 1 20 ? -19.194 15.698 0.002 1.00 48.46 70 TYR B N 1
ATOM 1170 C CA . TYR B 1 20 ? -18.819 17.081 0.391 1.00 48.96 70 TYR B CA 1
ATOM 1171 C C . TYR B 1 20 ? -19.406 17.519 1.749 1.00 49.22 70 TYR B C 1
ATOM 1172 O O . TYR B 1 20 ? -18.813 18.354 2.449 1.00 49.17 70 TYR B O 1
ATOM 1181 N N . ASP B 1 21 ? -20.568 16.959 2.104 1.00 49.23 71 ASP B N 1
ATOM 1182 C CA . ASP B 1 21 ? -21.286 17.302 3.337 1.00 49.02 71 ASP B CA 1
ATOM 1183 C C . ASP B 1 21 ? -21.148 16.205 4.372 1.00 48.48 71 ASP B C 1
ATOM 1184 O O . ASP B 1 21 ? -21.521 16.396 5.527 1.00 48.66 71 ASP B O 1
ATOM 1189 N N . HIS B 1 22 ? -20.632 15.053 3.947 1.00 47.73 72 HIS B N 1
ATOM 1190 C CA . HIS B 1 22 ? -20.354 13.947 4.867 1.00 46.76 72 HIS B CA 1
ATOM 1191 C C . HIS B 1 22 ? -18.847 13.749 5.044 1.00 45.46 72 HIS B C 1
ATOM 1192 O O . HIS B 1 22 ? -18.104 13.734 4.071 1.00 45.58 72 HIS B O 1
ATOM 1199 N N . GLU B 1 23 ? -18.407 13.634 6.293 1.00 43.93 73 GLU B N 1
ATOM 1200 C CA . GLU B 1 23 ? -16.990 13.431 6.603 1.00 42.66 73 GLU B CA 1
ATOM 1201 C C . GLU B 1 23 ? -16.523 11.967 6.534 1.00 41.45 73 GLU B C 1
ATOM 1202 O O . GLU B 1 23 ? -17.321 11.037 6.477 1.00 41.46 73 GLU B O 1
ATOM 1208 N N . ILE B 1 24 ? -15.211 11.782 6.573 1.00 39.83 74 ILE B N 1
ATOM 1209 C CA . ILE B 1 24 ? -14.590 10.466 6.549 1.00 38.18 74 ILE B CA 1
ATOM 1210 C C . ILE B 1 24 ? -14.534 9.902 7.967 1.00 37.08 74 ILE B C 1
ATOM 1211 O O . ILE B 1 24 ? -13.902 10.495 8.840 1.00 37.31 74 ILE B O 1
ATOM 1216 N N . THR B 1 25 ? -15.171 8.757 8.197 1.00 35.54 75 THR B N 1
ATOM 1217 C CA . THR B 1 25 ? -15.315 8.226 9.563 1.00 34.35 75 THR B CA 1
ATOM 1218 C C . THR B 1 25 ? -14.593 6.896 9.823 1.00 33.65 75 THR B C 1
ATOM 1219 O O . THR B 1 25 ? -14.535 6.411 10.965 1.00 33.52 75 THR B O 1
ATOM 1223 N N . GLY B 1 26 ? -14.051 6.312 8.761 1.00 32.67 76 GLY B N 1
ATOM 1224 C CA . GLY B 1 26 ? -13.464 4.983 8.829 1.00 31.38 76 GLY B CA 1
ATOM 1225 C C . GLY B 1 26 ? -12.875 4.535 7.510 1.00 30.64 76 GLY B C 1
ATOM 1226 O O . GLY B 1 26 ? -12.974 5.227 6.493 1.00 30.47 76 GLY B O 1
ATOM 1227 N N . LEU B 1 27 ? -12.254 3.363 7.531 1.00 30.21 77 LEU B N 1
ATOM 1228 C CA . LEU B 1 27 ? -11.528 2.846 6.368 1.00 29.67 77 LEU B CA 1
ATOM 1229 C C . LEU B 1 27 ? -11.343 1.346 6.450 1.00 29.01 77 LEU B C 1
ATOM 1230 O O . LEU B 1 27 ? -11.184 0.793 7.540 1.00 28.85 77 LEU B O 1
ATOM 1235 N N . ARG B 1 28 ? -11.369 0.707 5.283 1.00 28.49 78 ARG B N 1
ATOM 1236 C CA . ARG B 1 28 ? -11.083 -0.717 5.134 1.00 27.74 78 ARG B CA 1
ATOM 1237 C C . ARG B 1 28 ? -10.086 -0.872 4.007 1.00 27.91 78 ARG B C 1
ATOM 1238 O O . ARG B 1 28 ? -10.377 -0.505 2.861 1.00 27.93 78 ARG B O 1
ATOM 1246 N N . VAL B 1 29 ? -8.909 -1.397 4.329 1.00 27.92 79 VAL B N 1
ATOM 1247 C CA . VAL B 1 29 ? -7.917 -1.708 3.317 1.00 28.23 79 VAL B CA 1
ATOM 1248 C C . VAL B 1 29 ? -7.649 -3.204 3.339 1.00 28.95 79 VAL B C 1
ATOM 1249 O O . VAL B 1 29 ? -7.336 -3.749 4.389 1.00 28.98 79 VAL B O 1
ATOM 1253 N N . SER B 1 30 ? -7.785 -3.878 2.196 1.00 30.28 80 SER B N 1
ATOM 1254 C CA . SER B 1 30 ? -7.396 -5.304 2.124 1.00 31.62 80 SER B CA 1
ATOM 1255 C C . SER B 1 30 ? -6.020 -5.552 1.521 1.00 31.70 80 SER B C 1
ATOM 1256 O O . SER B 1 30 ? -5.683 -5.086 0.434 1.00 31.61 80 SER B O 1
ATOM 1259 N N . VAL B 1 31 ? -5.244 -6.303 2.288 1.00 32.42 81 VAL B N 1
ATOM 1260 C CA . VAL B 1 31 ? -3.819 -6.495 2.087 1.00 32.87 81 VAL B CA 1
ATOM 1261 C C . VAL B 1 31 ? -3.544 -7.988 1.877 1.00 33.14 81 VAL B C 1
ATOM 1262 O O . VAL B 1 31 ? -3.974 -8.835 2.689 1.00 33.06 81 VAL B O 1
ATOM 1266 N N . GLY B 1 32 ? -2.816 -8.293 0.804 1.00 33.08 82 GLY B N 1
ATOM 1267 C CA . GLY B 1 32 ? -2.629 -9.664 0.357 1.00 33.45 82 GLY B CA 1
ATOM 1268 C C . GLY B 1 32 ? -1.230 -10.192 0.604 1.00 33.63 82 GLY B C 1
ATOM 1269 O O . GLY B 1 32 ? -0.631 -10.877 -0.246 1.00 34.24 82 GLY B O 1
ATOM 1270 N N . LEU B 1 33 ? -0.694 -9.867 1.765 1.00 33.36 83 LEU B N 1
ATOM 1271 C CA . LEU B 1 33 ? 0.614 -10.373 2.159 1.00 33.47 83 LEU B CA 1
ATOM 1272 C C . LEU B 1 33 ? 1.792 -10.031 1.207 1.00 32.75 83 LEU B C 1
ATOM 1273 O O . LEU B 1 33 ? 2.936 -10.372 1.509 1.00 33.09 83 LEU B O 1
ATOM 1278 N N . LEU B 1 34 ? 1.522 -9.310 0.114 1.00 31.78 84 LEU B N 1
ATOM 1279 C CA . LEU B 1 34 ? 2.568 -8.813 -0.787 1.00 30.96 84 LEU B CA 1
ATOM 1280 C C . LEU B 1 34 ? 2.163 -7.561 -1.596 1.00 30.69 84 LEU B C 1
ATOM 1281 O O . LEU B 1 34 ? 3.022 -6.840 -2.122 1.00 30.25 84 LEU B O 1
ATOM 1286 N N . LEU B 1 35 ? 0.855 -7.326 -1.705 1.00 30.26 85 LEU B N 1
ATOM 1287 C CA . LEU B 1 35 ? 0.296 -6.199 -2.458 1.00 29.72 85 LEU B CA 1
ATOM 1288 C C . LEU B 1 35 ? -0.974 -5.750 -1.774 1.00 28.90 85 LEU B C 1
ATOM 1289 O O . LEU B 1 35 ? -1.754 -6.595 -1.344 1.00 28.97 85 LEU B O 1
ATOM 1294 N N . VAL B 1 36 ? -1.196 -4.434 -1.698 1.00 27.90 86 VAL B N 1
ATOM 1295 C CA . VAL B 1 36 ? -2.498 -3.898 -1.266 1.00 26.81 86 VAL B CA 1
ATOM 1296 C C . VAL B 1 36 ? -3.484 -4.055 -2.405 1.00 25.91 86 VAL B C 1
ATOM 1297 O O . VAL B 1 36 ? -3.222 -3.579 -3.508 1.00 25.53 86 VAL B O 1
ATOM 1301 N N . LYS B 1 37 ? -4.607 -4.713 -2.125 1.00 24.80 87 LYS B N 1
ATOM 1302 C CA . LYS B 1 37 ? -5.625 -5.002 -3.136 1.00 23.93 87 LYS B CA 1
ATOM 1303 C C . LYS B 1 37 ? -6.724 -3.906 -3.285 1.00 23.64 87 LYS B C 1
ATOM 1304 O O . LYS B 1 37 ? -7.096 -3.525 -4.414 1.00 23.87 87 LYS B O 1
ATOM 1310 N N . SER B 1 38 ? -7.253 -3.408 -2.167 1.00 23.05 88 SER B N 1
ATOM 1311 C CA . SER B 1 38 ? -8.369 -2.448 -2.222 1.00 22.32 88 SER B CA 1
ATOM 1312 C C . SER B 1 38 ? -8.438 -1.427 -1.056 1.00 22.40 88 SER B C 1
ATOM 1313 O O . SER B 1 38 ? -7.842 -1.632 0.008 1.00 22.92 88 SER B O 1
ATOM 1316 N N . VAL B 1 39 ? -9.145 -0.320 -1.287 1.00 21.88 89 VAL B N 1
ATOM 1317 C CA . VAL B 1 39 ? -9.427 0.692 -0.258 1.00 21.23 89 VAL B CA 1
ATOM 1318 C C . VAL B 1 39 ? -10.928 1.022 -0.230 1.00 21.09 89 VAL B C 1
ATOM 1319 O O . VAL B 1 39 ? -11.581 1.047 -1.278 1.00 21.29 89 VAL B O 1
ATOM 1323 N N . GLN B 1 40 ? -11.473 1.252 0.964 1.00 20.51 90 GLN B N 1
ATOM 1324 C CA . GLN B 1 40 ? -12.878 1.608 1.119 1.00 19.85 90 GLN B CA 1
ATOM 1325 C C . GLN B 1 40 ? -13.053 2.578 2.294 1.00 19.82 90 GLN B C 1
ATOM 1326 O O . GLN B 1 40 ? -12.680 2.259 3.427 1.00 20.13 90 GLN B O 1
ATOM 1332 N N . VAL B 1 41 ? -13.619 3.754 2.019 1.00 19.23 91 VAL B N 1
ATOM 1333 C CA . VAL B 1 41 ? -13.859 4.754 3.054 1.00 18.40 91 VAL B CA 1
ATOM 1334 C C . VAL B 1 41 ? -15.284 4.681 3.589 1.00 18.68 91 VAL B C 1
ATOM 1335 O O . VAL B 1 41 ? -16.215 4.234 2.897 1.00 18.50 91 VAL B O 1
ATOM 1339 N N . LYS B 1 42 ? -15.445 5.116 4.835 1.00 19.01 92 LYS B N 1
ATOM 1340 C CA . LYS B 1 42 ? -16.762 5.363 5.394 1.00 19.54 92 LYS B CA 1
ATOM 1341 C C . LYS B 1 42 ? -16.985 6.860 5.527 1.00 20.15 92 LYS B C 1
ATOM 1342 O O . LYS B 1 42 ? -16.101 7.599 5.945 1.00 19.91 92 LYS B O 1
ATOM 1348 N N . LEU B 1 43 ? -18.175 7.291 5.146 1.00 21.57 93 LEU B N 1
ATOM 1349 C CA . LEU B 1 43 ? -18.573 8.682 5.215 1.00 23.05 93 LEU B CA 1
ATOM 1350 C C . LEU B 1 43 ? -19.855 8.799 6.069 1.00 24.47 93 LEU B C 1
ATOM 1351 O O . LEU B 1 43 ? -20.963 8.472 5.602 1.00 24.89 93 LEU B O 1
ATOM 1356 N N . GLY B 1 44 ? -19.702 9.2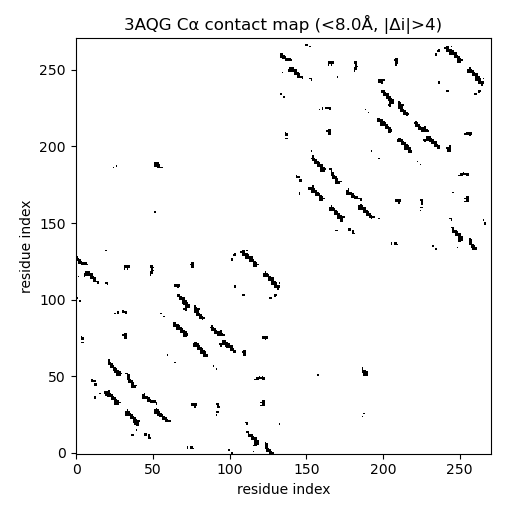32 7.323 1.00 25.74 94 GLY B N 1
ATOM 1357 C CA . GLY B 1 44 ? -20.833 9.367 8.243 1.00 27.58 94 GLY B CA 1
ATOM 1358 C C . GLY B 1 44 ? -21.191 8.031 8.863 1.00 29.05 94 GLY B C 1
ATOM 1359 O O . GLY B 1 44 ? -20.406 7.465 9.625 1.00 29.67 94 GLY B O 1
ATOM 1360 N N . ASP B 1 45 ? -22.370 7.514 8.542 1.00 30.11 95 ASP B N 1
ATOM 1361 C CA . ASP B 1 45 ? -22.760 6.191 9.019 1.00 31.34 95 ASP B CA 1
ATOM 1362 C C . ASP B 1 45 ? -22.914 5.206 7.877 1.00 31.64 95 ASP B C 1
ATOM 1363 O O . ASP B 1 45 ? -23.337 4.069 8.067 1.00 31.85 95 ASP B O 1
ATOM 1368 N N . SER B 1 46 ? -22.571 5.649 6.682 1.00 31.94 96 SER B N 1
ATOM 1369 C CA . SER B 1 46 ? -22.759 4.824 5.513 1.00 32.23 96 SER B CA 1
ATOM 1370 C C . SER B 1 46 ? -21.377 4.629 4.917 1.00 32.01 96 SER B C 1
ATOM 1371 O O . SER B 1 46 ? -20.606 5.590 4.780 1.00 32.09 96 SER B O 1
ATOM 1374 N N . TRP B 1 47 ? -21.071 3.370 4.598 1.00 31.38 97 TRP B N 1
ATOM 1375 C CA . TRP B 1 47 ? -19.815 2.966 3.959 1.00 30.48 97 TRP B CA 1
ATOM 1376 C C . TRP B 1 47 ? -19.796 3.290 2.462 1.00 30.41 97 TRP B C 1
ATOM 1377 O O . TRP B 1 47 ? -20.779 3.051 1.760 1.00 30.17 97 TRP B O 1
ATOM 1388 N N . ASP B 1 48 ? -18.685 3.839 1.973 1.00 30.38 98 ASP B N 1
ATOM 1389 C CA . ASP B 1 48 ? -18.569 4.105 0.537 1.00 30.84 98 ASP B CA 1
ATOM 1390 C C . ASP B 1 48 ? -18.294 2.781 -0.195 1.00 31.06 98 ASP B C 1
ATOM 1391 O O . ASP B 1 48 ? -18.037 1.765 0.441 1.00 31.11 98 ASP B O 1
ATOM 1396 N N . VAL B 1 49 ? -18.364 2.769 -1.522 1.00 31.46 99 VAL B N 1
ATOM 1397 C CA . VAL B 1 49 ? -18.139 1.520 -2.247 1.00 31.65 99 VAL B CA 1
ATOM 1398 C C . VAL B 1 49 ? -16.658 1.102 -2.157 1.00 31.45 99 VAL B C 1
ATOM 1399 O O . VAL B 1 49 ? -15.766 1.963 -2.149 1.00 31.92 99 VAL B O 1
ATOM 1403 N N . LYS B 1 50 ? -16.431 -0.208 -2.026 1.00 30.99 100 LYS B N 1
ATOM 1404 C CA . LYS B 1 50 ? -15.105 -0.853 -2.019 1.00 30.59 100 LYS B CA 1
ATOM 1405 C C . LYS B 1 50 ? -14.408 -0.661 -3.355 1.00 29.73 100 LYS B C 1
ATOM 1406 O O . LYS B 1 50 ? -15.012 -0.906 -4.392 1.00 30.41 100 LYS B O 1
ATOM 1412 N N . LEU B 1 51 ? -13.146 -0.253 -3.351 1.00 28.78 101 LEU B N 1
ATOM 1413 C CA . LEU B 1 51 ? -12.510 0.185 -4.601 1.00 28.14 101 LEU B CA 1
ATOM 1414 C C . LEU B 1 51 ? -11.252 -0.571 -4.983 1.00 27.62 101 LEU B C 1
ATOM 1415 O O . LEU B 1 51 ? -10.261 -0.509 -4.272 1.00 27.38 101 LEU B O 1
ATOM 1420 N N . GLY B 1 52 ? -11.272 -1.236 -6.132 1.00 27.36 102 GLY B N 1
ATOM 1421 C CA . GLY B 1 52 ? -10.057 -1.851 -6.681 1.00 26.98 102 GLY B CA 1
ATOM 1422 C C . GLY B 1 52 ? -10.143 -3.340 -6.977 1.00 26.78 102 GLY B C 1
ATOM 1423 O O . GLY B 1 52 ? -11.091 -3.807 -7.619 1.00 27.01 102 GLY B O 1
ATOM 1424 N N . ALA B 1 53 ? -9.148 -4.093 -6.514 1.00 26.20 103 ALA B N 1
ATOM 1425 C CA . ALA B 1 53 ? -9.073 -5.520 -6.823 1.00 25.52 103 ALA B CA 1
ATOM 1426 C C . ALA B 1 53 ? -9.713 -6.380 -5.742 1.00 25.09 103 ALA B C 1
ATOM 1427 O O . ALA B 1 53 ? -9.701 -6.005 -4.561 1.00 25.45 103 ALA B O 1
ATOM 1429 N N . LEU B 1 54 ? -10.254 -7.542 -6.136 1.00 24.12 104 LEU B N 1
ATOM 1430 C CA . LEU B 1 54 ? -10.781 -8.514 -5.164 1.00 22.45 104 LEU B CA 1
ATOM 1431 C C . LEU B 1 54 ? -9.616 -9.172 -4.418 1.00 21.96 104 LEU B C 1
ATOM 1432 O O . LEU B 1 54 ? -8.452 -9.118 -4.883 1.00 21.35 104 LEU B O 1
ATOM 1437 N N . GLY B 1 55 ? -9.921 -9.753 -3.253 1.00 21.45 105 GLY B N 1
ATOM 1438 C CA . GLY B 1 55 ? -8.941 -10.487 -2.444 1.00 21.03 105 GLY B CA 1
ATOM 1439 C C . GLY B 1 55 ? -8.306 -9.743 -1.284 1.00 21.22 105 GLY B C 1
ATOM 1440 O O . GLY B 1 55 ? -8.688 -8.618 -0.965 1.00 21.30 105 GLY B O 1
ATOM 1441 N N . GLY B 1 56 ? -7.321 -10.379 -0.658 1.00 21.55 106 GLY B N 1
ATOM 1442 C CA . GLY B 1 56 ? -6.596 -9.809 0.476 1.00 21.97 106 GLY B CA 1
ATOM 1443 C C . GLY B 1 56 ? -7.271 -10.108 1.803 1.00 22.86 106 GLY B C 1
ATOM 1444 O O . GLY B 1 56 ? -8.348 -10.690 1.836 1.00 22.53 106 GLY B O 1
ATOM 1445 N N . ASN B 1 57 ? -6.614 -9.725 2.899 1.00 23.88 107 ASN B N 1
ATOM 1446 C CA . ASN B 1 57 ? -7.249 -9.631 4.210 1.00 24.66 107 ASN B CA 1
ATOM 1447 C C . ASN B 1 57 ? -7.654 -8.188 4.511 1.00 25.23 107 ASN B C 1
ATOM 1448 O O . ASN B 1 57 ? -6.807 -7.324 4.778 1.00 25.03 107 ASN B O 1
ATOM 1453 N N . THR B 1 58 ? -8.952 -7.919 4.461 1.00 26.12 108 THR B N 1
ATOM 1454 C CA . THR B 1 58 ? -9.427 -6.602 4.867 1.00 26.78 108 THR B CA 1
ATOM 1455 C C . THR B 1 58 ? -9.057 -6.336 6.344 1.00 27.07 108 THR B C 1
ATOM 1456 O O . THR B 1 58 ? -9.183 -7.213 7.210 1.00 26.94 108 THR B O 1
ATOM 1460 N N . GLN B 1 59 ? -8.538 -5.133 6.581 1.00 27.63 109 GLN B N 1
ATOM 1461 C CA . GLN B 1 59 ? -8.196 -4.629 7.906 1.00 27.99 109 GLN B CA 1
ATOM 1462 C C . GLN B 1 59 ? -8.900 -3.289 8.037 1.00 28.05 109 GLN B C 1
ATOM 1463 O O . GLN B 1 59 ? -8.769 -2.436 7.172 1.00 28.01 109 GLN B O 1
ATOM 1469 N N . GLU B 1 60 ? -9.656 -3.118 9.112 1.00 28.40 110 GLU B N 1
ATOM 1470 C CA . GLU B 1 60 ? -10.517 -1.965 9.250 1.00 28.62 110 GLU B CA 1
ATOM 1471 C C . GLU B 1 60 ? -10.048 -1.039 10.356 1.00 29.41 110 GLU B C 1
ATOM 1472 O O . GLU B 1 60 ? -9.533 -1.476 11.392 1.00 29.79 110 GLU B O 1
ATOM 1478 N N . VAL B 1 61 ? -10.258 0.251 10.127 1.00 29.76 111 VAL B N 1
ATOM 1479 C CA . VAL B 1 61 ? -9.840 1.290 11.038 1.00 29.76 111 VAL B CA 1
ATOM 1480 C C . VAL B 1 61 ? -10.949 2.342 11.094 1.00 30.07 111 VAL B C 1
ATOM 1481 O O . VAL B 1 61 ? -11.516 2.700 10.064 1.00 29.88 111 VAL B O 1
ATOM 1485 N N . THR B 1 62 ? -11.241 2.829 12.300 1.00 30.68 112 THR B N 1
ATOM 1486 C CA . THR B 1 62 ? -12.324 3.780 12.562 1.00 31.08 112 THR B CA 1
ATOM 1487 C C . THR B 1 62 ? -11.766 5.059 13.217 1.00 31.24 112 THR B C 1
ATOM 1488 O O . THR B 1 62 ? -11.066 4.999 14.229 1.00 31.47 112 THR B O 1
ATOM 1492 N N . LEU B 1 63 ? -12.065 6.212 12.626 1.00 31.49 113 LEU B N 1
ATOM 1493 C CA . LEU B 1 63 ? -11.599 7.508 13.145 1.00 31.54 113 LEU B CA 1
ATOM 1494 C C . LEU B 1 63 ? -12.478 8.080 14.251 1.00 31.66 113 LEU B C 1
ATOM 1495 O O . LEU B 1 63 ? -13.698 8.041 14.159 1.00 31.39 113 LEU B O 1
ATOM 1500 N N . GLN B 1 64 ? -11.832 8.632 15.276 1.00 32.30 114 GLN B N 1
ATOM 1501 C CA . GLN B 1 64 ? -12.484 9.336 16.385 1.00 32.98 114 GLN B CA 1
ATOM 1502 C C . GLN B 1 64 ? -13.185 10.628 15.936 1.00 33.15 114 GLN B C 1
ATOM 1503 O O . GLN B 1 64 ? -12.744 11.275 14.971 1.00 33.94 114 GLN B O 1
ATOM 1509 N N . PRO B 1 65 ? -14.288 11.015 16.617 1.00 33.08 115 PRO B N 1
ATOM 1510 C CA . PRO B 1 65 ? -15.001 12.241 16.181 1.00 32.26 115 PRO B CA 1
ATOM 1511 C C . PRO B 1 65 ? -14.058 13.437 16.177 1.00 31.20 115 PRO B C 1
ATOM 1512 O O . PRO B 1 65 ? -13.369 13.674 17.164 1.00 31.02 115 PRO B O 1
ATOM 1516 N N . GLY B 1 66 ? -14.001 14.156 15.063 1.00 30.29 116 GLY B N 1
ATOM 1517 C CA . GLY B 1 66 ? -13.079 15.283 14.924 1.00 29.21 116 GLY B CA 1
ATOM 1518 C C . GLY B 1 66 ? -11.631 14.875 14.672 1.00 28.59 116 GLY B C 1
ATOM 1519 O O . GLY B 1 66 ? -10.725 15.716 14.731 1.0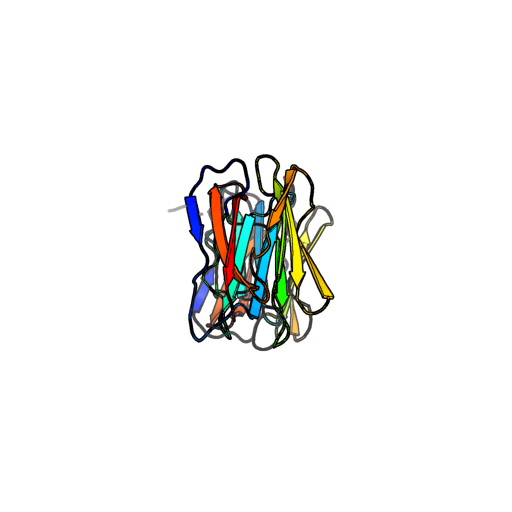0 28.29 116 GLY B O 1
ATOM 1520 N N . GLU B 1 67 ? -11.405 13.590 14.390 1.00 27.62 117 GLU B N 1
ATOM 1521 C CA . GLU B 1 67 ? -10.070 13.122 14.039 1.00 26.89 117 GLU B CA 1
ATOM 1522 C C . GLU B 1 67 ? -9.924 12.993 12.512 1.00 26.52 117 GLU B C 1
ATOM 1523 O O . GLU B 1 67 ? -10.637 12.221 11.874 1.00 27.06 117 GLU B O 1
ATOM 1529 N N . TYR B 1 68 ? -9.011 13.760 11.930 1.00 25.32 118 TYR B N 1
ATOM 1530 C CA . TYR B 1 68 ? -8.875 13.813 10.487 1.00 24.39 118 TYR B CA 1
ATOM 1531 C C . TYR B 1 68 ? -7.505 13.253 10.070 1.00 24.41 118 TYR B C 1
ATOM 1532 O O . TYR B 1 68 ? -6.578 13.219 10.870 1.00 24.65 118 TYR B O 1
ATOM 1541 N N . ILE B 1 69 ? -7.383 12.803 8.828 1.00 24.32 119 ILE B N 1
ATOM 1542 C CA . ILE B 1 69 ? -6.107 12.347 8.269 1.00 24.31 119 ILE B CA 1
ATOM 1543 C C . ILE B 1 69 ? -5.374 13.500 7.604 1.00 24.59 119 ILE B C 1
ATOM 1544 O O . ILE B 1 69 ? -5.929 14.189 6.739 1.00 24.22 119 ILE B O 1
ATOM 1549 N N . THR B 1 70 ? -4.112 13.687 7.972 1.00 25.23 120 THR B N 1
ATOM 1550 C CA . THR B 1 70 ? -3.367 14.843 7.480 1.00 26.01 120 THR B CA 1
ATOM 1551 C C . THR B 1 70 ? -2.184 14.522 6.558 1.00 26.93 120 THR B C 1
ATOM 1552 O O . THR B 1 70 ? -1.618 15.427 5.929 1.00 27.37 120 THR B O 1
ATOM 1556 N N . LYS B 1 71 ? -1.823 13.245 6.460 1.00 27.88 121 LYS B N 1
ATOM 1557 C CA . LYS B 1 71 ? -0.702 12.818 5.619 1.00 28.98 121 LYS B CA 1
ATOM 1558 C C . LYS B 1 71 ? -0.791 11.324 5.314 1.00 29.62 121 LYS B C 1
ATOM 1559 O O . LYS B 1 71 ? -1.273 10.541 6.139 1.00 29.69 121 LYS B O 1
ATOM 1565 N N . VAL B 1 72 ? -0.329 10.937 4.127 1.00 30.29 122 VAL B N 1
ATOM 1566 C CA . VAL B 1 72 ? -0.260 9.534 3.757 1.00 30.99 122 VAL B CA 1
ATOM 1567 C C . VAL B 1 72 ? 1.072 9.250 3.076 1.00 31.79 122 VAL B C 1
ATOM 1568 O O . VAL B 1 72 ? 1.406 9.911 2.091 1.00 32.59 122 VAL B O 1
ATOM 1572 N N . PHE B 1 73 ? 1.836 8.291 3.615 1.00 32.11 123 PHE B N 1
ATOM 1573 C CA . PHE B 1 73 ? 2.972 7.705 2.906 1.00 31.84 123 PHE B CA 1
ATOM 1574 C C . PHE B 1 73 ? 2.466 6.511 2.119 1.00 31.50 123 PHE B C 1
ATOM 1575 O O . PHE B 1 73 ? 1.574 5.787 2.570 1.00 31.98 123 PHE B O 1
ATOM 1583 N N . VAL B 1 74 ? 3.070 6.271 0.967 1.00 30.75 124 VAL B N 1
ATOM 1584 C CA . VAL B 1 74 ? 2.601 5.233 0.063 1.00 29.55 124 VAL B CA 1
ATOM 1585 C C . VAL B 1 74 ? 3.792 4.613 -0.638 1.00 28.82 124 VAL B C 1
ATOM 1586 O O . VAL B 1 74 ? 4.704 5.331 -1.056 1.00 28.79 124 VAL B O 1
ATOM 1590 N N . ALA B 1 75 ? 3.790 3.283 -0.729 1.00 27.88 125 ALA B N 1
ATOM 1591 C CA . ALA B 1 75 ? 4.966 2.519 -1.159 1.00 27.16 125 ALA B CA 1
ATOM 1592 C C . ALA B 1 75 ? 4.612 1.555 -2.283 1.00 27.07 125 ALA B C 1
ATOM 1593 O O . ALA B 1 75 ? 3.598 0.861 -2.200 1.00 27.10 125 ALA B O 1
ATOM 1595 N N . PHE B 1 76 ? 5.458 1.508 -3.315 1.00 26.66 126 PHE B N 1
ATOM 1596 C CA . PHE B 1 76 ? 5.133 0.818 -4.559 1.00 26.55 126 PHE B CA 1
ATOM 1597 C C . PHE B 1 76 ? 6.246 -0.026 -5.145 1.00 26.74 126 PHE B C 1
ATOM 1598 O O . PHE B 1 76 ? 7.380 0.435 -5.293 1.00 26.72 126 PHE B O 1
ATOM 1606 N N . GLN B 1 77 ? 5.890 -1.248 -5.537 1.00 26.58 127 GLN B N 1
ATOM 1607 C CA . GLN B 1 77 ? 6.747 -2.062 -6.379 1.00 26.28 127 GLN B CA 1
ATOM 1608 C C . GLN B 1 77 ? 5.897 -2.860 -7.389 1.00 25.93 127 GLN B C 1
ATOM 1609 O O . GLN B 1 77 ? 5.463 -4.015 -7.111 1.00 26.53 127 GLN B O 1
ATOM 1615 N N . ALA B 1 78 ? 5.659 -2.247 -8.557 1.00 24.29 128 ALA B N 1
ATOM 1616 C CA . ALA B 1 78 ? 4.713 -2.774 -9.547 1.00 23.26 128 ALA B CA 1
ATOM 1617 C C . ALA B 1 78 ? 3.293 -2.639 -9.068 1.00 22.53 128 ALA B C 1
ATOM 1618 O O . ALA B 1 78 ? 2.432 -2.265 -9.849 1.00 23.01 128 ALA B O 1
ATOM 1620 N N . PHE B 1 79 ? 3.044 -2.981 -7.807 1.00 21.67 129 PHE B N 1
ATOM 1621 C CA . PHE B 1 79 ? 1.785 -2.670 -7.140 1.00 21.18 129 PHE B CA 1
ATOM 1622 C C . PHE B 1 79 ? 2.061 -2.024 -5.777 1.00 21.10 129 PHE B C 1
ATOM 1623 O O . PHE B 1 79 ? 3.169 -2.142 -5.236 1.00 21.34 129 PHE B O 1
ATOM 1631 N N . LEU B 1 80 ? 1.045 -1.350 -5.234 1.00 20.45 130 LEU B N 1
ATOM 1632 C CA . LEU B 1 80 ? 1.097 -0.733 -3.915 1.00 19.51 130 LEU B CA 1
ATOM 1633 C C . LEU B 1 80 ? 1.386 -1.785 -2.849 1.00 19.40 130 LEU B C 1
ATOM 1634 O O . LEU B 1 80 ? 0.708 -2.802 -2.789 1.00 19.31 130 LEU B O 1
ATOM 1639 N N . ARG B 1 81 ? 2.399 -1.526 -2.020 1.00 19.62 131 ARG B N 1
ATOM 1640 C CA . ARG B 1 81 ? 2.897 -2.467 -0.998 1.00 19.73 131 ARG B CA 1
ATOM 1641 C C . ARG B 1 81 ? 2.398 -2.109 0.382 1.00 19.52 131 ARG B C 1
ATOM 1642 O O . ARG B 1 81 ? 2.044 -2.982 1.185 1.00 19.33 131 ARG B O 1
ATOM 1650 N N . GLY B 1 82 ? 2.414 -0.811 0.658 1.00 19.47 132 GLY B N 1
ATOM 1651 C CA . GLY B 1 82 ? 2.176 -0.304 1.990 1.00 19.35 132 GLY B CA 1
ATOM 1652 C C . GLY B 1 82 ? 1.655 1.097 1.863 1.00 19.32 132 GLY B C 1
ATOM 1653 O O . GLY B 1 82 ? 1.973 1.787 0.901 1.00 19.57 132 GLY B O 1
ATOM 1654 N N . MET B 1 83 ? 0.847 1.497 2.838 1.00 19.60 133 MET B N 1
ATOM 1655 C CA . MET B 1 83 ? 0.278 2.829 2.938 1.00 19.78 133 MET B CA 1
ATOM 1656 C C . MET B 1 83 ? 0.286 3.174 4.412 1.00 19.58 133 MET B C 1
ATOM 1657 O O . MET B 1 83 ? -0.301 2.443 5.222 1.00 18.82 133 MET B O 1
ATOM 1662 N N . VAL B 1 84 ? 0.959 4.269 4.765 1.00 20.13 134 VAL B N 1
ATOM 1663 C CA . VAL B 1 84 ? 0.976 4.736 6.159 1.00 21.09 134 VAL B CA 1
ATOM 1664 C C . VAL B 1 84 ? 0.213 6.036 6.281 1.00 21.63 134 VAL B C 1
ATOM 1665 O O . VAL B 1 84 ? 0.507 6.989 5.546 1.00 21.83 134 VAL B O 1
ATOM 1669 N N . MET B 1 85 ? -0.732 6.068 7.227 1.00 22.04 135 MET B N 1
ATOM 1670 C CA . MET B 1 85 ? -1.681 7.175 7.384 1.00 23.07 135 MET B CA 1
ATOM 1671 C C . MET B 1 85 ? -1.645 7.850 8.762 1.00 23.04 135 MET B C 1
ATOM 1672 O O . MET B 1 85 ? -1.948 7.213 9.762 1.00 23.11 135 MET B O 1
ATOM 1677 N N . TYR B 1 86 ? -1.327 9.144 8.795 1.00 23.59 136 TYR B N 1
ATOM 1678 C CA . TYR B 1 86 ? -1.224 9.907 10.045 1.00 24.63 136 TYR B CA 1
ATOM 1679 C C . TYR B 1 86 ? -2.425 10.798 10.208 1.00 25.22 136 TYR B C 1
ATOM 1680 O O . TYR B 1 86 ? -2.868 11.426 9.236 1.00 26.06 136 TYR B O 1
ATOM 1689 N N . THR B 1 87 ? -2.933 10.876 11.437 1.00 25.59 137 THR B N 1
ATOM 1690 C CA . THR B 1 87 ? -4.120 11.691 11.749 1.00 25.88 137 THR B CA 1
ATOM 1691 C C . THR B 1 87 ? -3.799 12.979 12.528 1.00 26.00 137 THR B C 1
ATOM 1692 O O . THR B 1 87 ? -2.634 13.352 12.679 1.00 25.84 137 THR B O 1
ATOM 1696 N N . SER B 1 88 ? -4.841 13.648 13.020 1.00 26.28 138 SER B N 1
ATOM 1697 C CA . SER B 1 88 ? -4.657 14.848 13.831 1.00 26.57 138 SER B CA 1
ATOM 1698 C C . SER B 1 88 ? -4.900 14.607 15.313 1.00 26.68 138 SER B C 1
ATOM 1699 O O . SER B 1 88 ? -4.860 15.533 16.102 1.00 26.58 138 SER B O 1
ATOM 1702 N N . LYS B 1 89 ? -5.152 13.358 15.694 1.00 27.54 139 LYS B N 1
ATOM 1703 C CA . LYS B 1 89 ? -5.186 12.985 17.119 1.00 27.91 139 LYS B CA 1
ATOM 1704 C C . LYS B 1 89 ? -3.970 12.152 17.493 1.00 27.23 139 LYS B C 1
ATOM 1705 O O . LYS B 1 89 ? -4.016 11.295 18.368 1.00 27.05 139 LYS B O 1
ATOM 1711 N N . ASP B 1 90 ? -2.874 12.433 16.804 1.00 27.18 140 ASP B N 1
ATOM 1712 C CA . ASP B 1 90 ? -1.635 11.680 16.929 1.00 26.84 140 ASP B CA 1
ATOM 1713 C C . ASP B 1 90 ? -1.743 10.131 16.814 1.00 26.62 140 ASP B C 1
ATOM 1714 O O . ASP B 1 90 ? -0.992 9.415 17.501 1.00 26.30 140 ASP B O 1
ATOM 1719 N N . ARG B 1 91 ? -2.649 9.629 15.958 1.00 26.02 141 ARG B N 1
ATOM 1720 C CA . ARG B 1 91 ? -2.740 8.188 15.642 1.00 25.76 141 ARG B CA 1
ATOM 1721 C C . ARG B 1 91 ? -2.004 7.896 14.324 1.00 25.85 141 ARG B C 1
ATOM 1722 O O . ARG B 1 91 ? -1.815 8.791 13.503 1.00 26.02 141 ARG B O 1
ATOM 1730 N N . TYR B 1 92 ? -1.578 6.655 14.107 1.00 25.93 142 TYR B N 1
ATOM 1731 C CA . TYR B 1 92 ? -1.230 6.229 12.737 1.00 25.73 142 TYR B CA 1
ATOM 1732 C C . TYR B 1 92 ? -1.832 4.895 12.342 1.00 25.32 142 TYR B C 1
ATOM 1733 O O . TYR B 1 92 ? -2.028 4.023 13.186 1.00 25.45 142 TYR B O 1
ATOM 1742 N N . PHE B 1 93 ? -2.136 4.758 11.056 1.00 25.00 143 PHE B N 1
ATOM 1743 C CA . PHE B 1 93 ? -2.696 3.535 10.511 1.00 24.76 143 PHE B CA 1
ATOM 1744 C C . PHE B 1 93 ? -1.774 2.981 9.439 1.00 24.75 143 PHE B C 1
ATOM 1745 O O . PHE B 1 93 ? -1.587 3.614 8.393 1.00 25.22 143 PHE B O 1
ATOM 1753 N N . TYR B 1 94 ? -1.225 1.788 9.699 1.00 24.29 144 TYR B N 1
ATOM 1754 C CA . TYR B 1 94 ? -0.194 1.162 8.861 1.00 23.17 144 TYR B CA 1
ATOM 1755 C C . TYR B 1 94 ? -0.702 -0.136 8.206 1.00 23.04 144 TYR B C 1
ATOM 1756 O O . TYR B 1 94 ? -0.978 -1.132 8.880 1.00 22.88 144 TYR B O 1
ATOM 1765 N N . PHE B 1 95 ? -0.855 -0.092 6.885 1.00 23.03 145 PHE B N 1
ATOM 1766 C CA . PHE B 1 95 ? -1.321 -1.232 6.102 1.00 23.05 145 PHE B CA 1
ATOM 1767 C C . PHE B 1 95 ? -0.216 -1.625 5.156 1.00 23.59 145 PHE B C 1
ATOM 1768 O O . PHE B 1 95 ? 0.489 -0.750 4.645 1.00 23.79 145 PHE B O 1
ATOM 1776 N N . GLY B 1 96 ? -0.074 -2.930 4.913 1.00 24.27 146 GLY B N 1
ATOM 1777 C CA . GLY B 1 96 ? 0.978 -3.473 4.051 1.00 25.37 146 GLY B CA 1
ATOM 1778 C C . GLY B 1 96 ? 2.339 -3.228 4.668 1.00 26.41 146 GLY B C 1
ATOM 1779 O O . GLY B 1 96 ? 2.468 -3.188 5.901 1.00 26.08 146 GLY B O 1
ATOM 1780 N N . LYS B 1 97 ? 3.360 -3.067 3.827 1.00 27.41 147 LYS B N 1
ATOM 1781 C CA . LYS B 1 97 ? 4.652 -2.637 4.340 1.00 28.89 147 LYS B CA 1
ATOM 1782 C C . LYS B 1 97 ? 5.374 -1.655 3.424 1.00 29.05 147 LYS B C 1
ATOM 1783 O O . LYS B 1 97 ? 5.377 -1.794 2.206 1.00 29.11 147 LYS B O 1
ATOM 1789 N N . LEU B 1 98 ? 5.946 -0.636 4.054 1.00 29.81 148 LEU B N 1
ATOM 1790 C CA . LEU B 1 98 ? 6.623 0.459 3.386 1.00 30.26 148 LEU B CA 1
ATOM 1791 C C . LEU B 1 98 ? 8.020 0.062 2.911 1.00 31.02 148 LEU B C 1
ATOM 1792 O O . LEU B 1 98 ? 9.011 0.266 3.612 1.00 31.42 148 LEU B O 1
ATOM 1797 N N . ASP B 1 99 ? 8.095 -0.538 1.733 1.00 31.96 149 ASP B N 1
ATOM 1798 C CA . ASP B 1 99 ? 9.362 -0.624 0.998 1.00 32.85 149 ASP B CA 1
ATOM 1799 C C . ASP B 1 99 ? 9.169 -0.221 -0.491 1.00 33.04 149 ASP B C 1
ATOM 1800 O O . ASP B 1 99 ? 8.097 0.249 -0.881 1.00 33.31 149 ASP B O 1
ATOM 1805 N N . GLY B 1 100 ? 10.197 -0.376 -1.319 1.00 33.08 150 GLY B N 1
ATOM 1806 C CA . GLY B 1 100 ? 10.086 0.071 -2.709 1.00 32.54 150 GLY B CA 1
ATOM 1807 C C . GLY B 1 100 ? 10.219 1.572 -2.776 1.00 31.89 150 GLY B C 1
ATOM 1808 O O . GLY B 1 100 ? 11.120 2.122 -2.151 1.00 32.38 150 GLY B O 1
ATOM 1809 N N . GLN B 1 101 ? 9.312 2.228 -3.504 1.00 31.29 151 GLN B N 1
ATOM 1810 C CA . GLN B 1 101 ? 9.401 3.664 -3.787 1.00 30.71 151 GLN B CA 1
ATOM 1811 C C . GLN B 1 101 ? 8.378 4.417 -2.990 1.00 30.34 151 GLN B C 1
ATOM 1812 O O . GLN B 1 101 ? 7.176 4.284 -3.224 1.00 30.66 151 GLN B O 1
ATOM 1818 N N . ILE B 1 102 ? 8.854 5.223 -2.057 1.00 29.80 152 ILE B N 1
ATOM 1819 C CA . ILE B 1 102 ? 7.967 5.900 -1.145 1.00 29.66 152 ILE B CA 1
ATOM 1820 C C . ILE B 1 102 ? 7.568 7.256 -1.742 1.00 29.65 152 ILE B C 1
ATOM 1821 O O . ILE B 1 102 ? 8.332 7.838 -2.528 1.00 29.81 152 ILE B O 1
ATOM 1826 N N . SER B 1 103 ? 6.360 7.727 -1.411 1.00 29.16 153 SER B N 1
ATOM 1827 C CA . SER B 1 103 ? 5.918 9.074 -1.768 1.00 28.61 153 SER B CA 1
ATOM 1828 C C . SER B 1 103 ? 5.045 9.612 -0.653 1.00 29.16 153 SER B C 1
ATOM 1829 O O . SER B 1 103 ? 4.310 8.831 -0.025 1.00 29.18 153 SER B O 1
ATOM 1832 N N . SER B 1 104 ? 5.132 10.929 -0.406 1.00 29.65 154 SER B N 1
ATOM 1833 C CA . SER B 1 104 ? 4.255 11.643 0.561 1.00 30.05 154 SER B CA 1
ATOM 1834 C C . SER B 1 104 ? 3.111 12.402 -0.106 1.00 30.49 154 SER B C 1
ATOM 1835 O O . SER B 1 104 ? 3.331 13.241 -0.992 1.00 30.46 154 SER B O 1
ATOM 1838 N N . ALA B 1 105 ? 1.896 12.128 0.358 1.00 31.09 155 ALA B N 1
ATOM 1839 C CA . ALA B 1 105 ? 0.743 12.976 0.061 1.00 31.69 155 ALA B CA 1
ATOM 1840 C C . ALA B 1 105 ? 0.349 13.838 1.282 1.00 31.98 155 ALA B C 1
ATOM 1841 O O . ALA B 1 105 ? 0.243 13.349 2.411 1.00 32.02 155 ALA B O 1
ATOM 1843 N N . TYR B 1 106 ? 0.164 15.130 1.042 1.00 32.57 156 TYR B N 1
ATOM 1844 C CA . TYR B 1 106 ? -0.236 16.078 2.082 1.00 33.06 156 TYR B CA 1
ATOM 1845 C C . TYR B 1 106 ? -0.989 17.260 1.432 1.00 33.17 156 TYR B C 1
ATOM 1846 O O . TYR B 1 106 ? -0.888 17.470 0.220 1.00 32.54 156 TYR B O 1
ATOM 1855 N N . PRO B 1 107 ? -1.769 18.019 2.225 1.00 33.68 157 PRO B N 1
ATOM 1856 C CA . PRO B 1 107 ? -2.492 19.149 1.640 1.00 34.14 157 PRO B CA 1
ATOM 1857 C C . PRO B 1 107 ? -1.551 20.316 1.356 1.00 34.79 157 PRO B C 1
ATOM 1858 O O . PRO B 1 107 ? -0.568 20.491 2.076 1.00 34.87 157 PRO B O 1
ATOM 1862 N N . SER B 1 108 ? -1.838 21.112 0.328 1.00 35.35 158 SER B N 1
ATOM 1863 C CA . SER B 1 108 ? -0.968 22.251 0.015 1.00 36.09 158 SER B CA 1
ATOM 1864 C C . SER B 1 108 ? -1.111 23.341 1.083 1.00 36.56 158 SER B C 1
ATOM 1865 O O . SER B 1 108 ? -0.260 24.235 1.191 1.00 36.91 158 SER B O 1
ATOM 1868 N N . GLN B 1 109 ? -2.193 23.255 1.867 1.00 36.55 159 GLN B N 1
ATOM 1869 C CA . GLN B 1 109 ? -2.556 24.286 2.837 1.00 36.31 159 GLN B CA 1
ATOM 1870 C C . GLN B 1 109 ? -3.017 23.687 4.166 1.00 36.14 159 GLN B C 1
ATOM 1871 O O . GLN B 1 109 ? -3.672 22.635 4.188 1.00 35.81 159 GLN B O 1
ATOM 1877 N N . GLU B 1 110 ? -2.664 24.342 5.276 1.00 35.50 160 GLU B N 1
ATOM 1878 C CA . GLU B 1 110 ? -2.979 23.770 6.581 1.00 35.28 160 GLU B CA 1
ATOM 1879 C C . GLU B 1 110 ? -4.441 23.984 6.976 1.00 33.44 160 GLU B C 1
ATOM 1880 O O . GLU B 1 110 ? -5.082 24.941 6.532 1.00 33.45 160 GLU B O 1
ATOM 1886 N N . GLY B 1 111 ? -4.952 23.063 7.789 1.00 31.57 161 GLY B N 1
ATOM 1887 C CA . GLY B 1 111 ? -6.368 22.957 8.082 1.00 29.20 161 GLY B CA 1
ATOM 1888 C C . GLY B 1 111 ? -7.102 21.991 7.156 1.00 27.74 161 GLY B C 1
ATOM 1889 O O . GLY B 1 111 ? -8.295 21.732 7.360 1.00 27.84 161 GLY B O 1
ATOM 1890 N N . GLN B 1 112 ? -6.411 21.468 6.140 1.00 25.53 162 GLN B N 1
ATOM 1891 C CA . GLN B 1 112 ? -7.032 20.567 5.178 1.00 24.04 162 GLN B CA 1
ATOM 1892 C C . GLN B 1 112 ? -6.864 19.095 5.549 1.00 23.55 162 GLN B C 1
ATOM 1893 O O . GLN B 1 112 ? -5.887 18.703 6.199 1.00 23.48 162 GLN B O 1
ATOM 1899 N N . VAL B 1 113 ? -7.810 18.268 5.109 1.00 22.36 163 VAL B N 1
ATOM 1900 C CA . VAL B 1 113 ? -7.868 16.895 5.566 1.00 20.93 163 VAL B CA 1
ATOM 1901 C C . VAL B 1 113 ? -8.247 15.965 4.427 1.00 20.58 163 VAL B C 1
ATOM 1902 O O . VAL B 1 113 ? -8.899 16.383 3.485 1.00 20.26 163 VAL B O 1
ATOM 1906 N N . LEU B 1 114 ? -7.827 14.703 4.519 1.00 20.28 164 LEU B N 1
ATOM 1907 C CA . LEU B 1 114 ? -8.177 13.706 3.517 1.00 19.76 164 LEU B CA 1
ATOM 1908 C C . LEU B 1 114 ? -9.686 13.682 3.324 1.00 19.67 164 LEU B C 1
ATOM 1909 O O . LEU B 1 114 ? -10.431 13.482 4.280 1.00 20.03 164 LEU B O 1
ATOM 1914 N N . VAL B 1 115 ? -10.129 13.908 2.092 1.00 19.49 165 VAL B N 1
ATOM 1915 C CA . VAL B 1 115 ? -11.546 13.803 1.746 1.00 19.15 165 VAL B CA 1
ATOM 1916 C C . VAL B 1 115 ? -11.832 12.682 0.744 1.00 18.78 165 VAL B C 1
ATOM 1917 O O . VAL B 1 115 ? -12.985 12.424 0.393 1.00 18.97 165 VAL B O 1
ATOM 1921 N N . GLY B 1 116 ? -10.787 12.006 0.290 1.00 18.63 166 GLY B N 1
ATOM 1922 C CA . GLY B 1 116 ? -10.954 10.997 -0.744 1.00 18.49 166 GLY B CA 1
ATOM 1923 C C . GLY B 1 116 ? -9.670 10.441 -1.324 1.00 18.32 166 GLY B C 1
ATOM 1924 O O . GLY B 1 116 ? -8.565 10.870 -0.964 1.00 18.63 166 GLY B O 1
ATOM 1925 N N . ILE B 1 117 ? -9.842 9.474 -2.229 1.00 18.08 167 ILE B N 1
ATOM 1926 C CA . ILE B 1 117 ? -8.758 8.638 -2.779 1.00 16.89 167 ILE B CA 1
ATOM 1927 C C . ILE B 1 117 ? -9.148 8.268 -4.216 1.00 16.45 167 ILE B C 1
ATOM 1928 O O . ILE B 1 117 ? -10.338 8.166 -4.533 1.00 15.93 167 ILE B O 1
ATOM 1933 N N . TYR B 1 118 ? -8.160 8.092 -5.081 1.00 16.30 168 TYR B N 1
ATOM 1934 C CA . TYR B 1 118 ? -8.412 7.728 -6.468 1.00 17.26 168 TYR B CA 1
ATOM 1935 C C . TYR B 1 118 ? -7.153 7.134 -7.067 1.00 18.23 168 TYR B C 1
ATOM 1936 O O . TYR B 1 118 ? -6.079 7.148 -6.436 1.00 18.88 168 TYR B O 1
ATOM 1945 N N . GLY B 1 119 ? -7.273 6.628 -8.294 1.00 19.17 169 GLY B N 1
ATOM 1946 C CA . GLY B 1 119 ? -6.155 5.960 -8.982 1.00 20.01 169 GLY B CA 1
ATOM 1947 C C . GLY B 1 119 ? -6.545 4.829 -9.933 1.00 20.43 169 GLY B C 1
ATOM 1948 O O . GLY B 1 119 ? -7.638 4.810 -10.491 1.00 19.95 169 GLY B O 1
ATOM 1949 N N . GLN B 1 120 ? -5.637 3.872 -10.086 1.00 21.38 170 GLN B N 1
ATOM 1950 C CA . GLN B 1 120 ? -5.780 2.784 -11.043 1.00 22.26 170 GLN B CA 1
ATOM 1951 C C . GLN B 1 120 ? -5.427 1.446 -10.412 1.00 22.92 170 GLN B C 1
ATOM 1952 O O . GLN B 1 120 ? -4.647 1.383 -9.470 1.00 23.18 170 GLN B O 1
ATOM 1958 N N . TYR B 1 121 ? -6.005 0.377 -10.939 1.00 23.99 171 TYR B N 1
ATOM 1959 C CA . TYR B 1 121 ? -5.802 -0.965 -10.399 1.00 25.15 171 TYR B CA 1
ATOM 1960 C C . TYR B 1 121 ? -6.024 -2.023 -11.498 1.00 25.48 171 TYR B C 1
ATOM 1961 O O . TYR B 1 121 ? -6.808 -1.796 -12.443 1.00 25.27 171 TYR B O 1
ATOM 1970 N N . GLN B 1 122 ? -5.330 -3.162 -11.358 1.00 25.84 172 GLN B N 1
ATOM 1971 C CA . GLN B 1 122 ? -5.450 -4.350 -12.234 1.00 25.92 172 GLN B CA 1
ATOM 1972 C C . GLN B 1 122 ? -5.869 -5.553 -11.381 1.00 26.52 172 GLN B C 1
ATOM 1973 O O . GLN B 1 122 ? -6.109 -5.402 -10.170 1.00 26.84 172 GLN B O 1
ATOM 1979 N N . LEU B 1 123 ? -5.943 -6.739 -11.996 1.00 27.02 173 LEU B N 1
ATOM 1980 C CA . LEU B 1 123 ? -6.393 -7.971 -11.307 1.00 27.24 173 LEU B CA 1
ATOM 1981 C C . LEU B 1 123 ? -5.680 -8.274 -9.988 1.00 27.03 173 LEU B C 1
ATOM 1982 O O . LEU B 1 123 ? -6.321 -8.690 -9.024 1.00 26.94 173 LEU B O 1
ATOM 1987 N N . LEU B 1 124 ? -4.364 -8.073 -9.967 1.00 27.11 174 LEU B N 1
ATOM 1988 C CA . LEU B 1 124 ? -3.521 -8.336 -8.787 1.00 27.18 174 LEU B CA 1
ATOM 1989 C C . LEU B 1 124 ? -3.556 -7.266 -7.685 1.00 26.84 174 LEU B C 1
ATOM 1990 O O . LEU B 1 124 ? -3.392 -7.604 -6.508 1.00 27.20 174 LEU B O 1
ATOM 1995 N N . GLY B 1 125 ? -3.756 -5.993 -8.042 1.00 26.04 175 GLY B N 1
ATOM 1996 C CA . GLY B 1 125 ? -3.834 -4.931 -7.024 1.00 25.23 175 GLY B CA 1
ATOM 1997 C C . GLY B 1 125 ? -3.882 -3.492 -7.517 1.00 24.50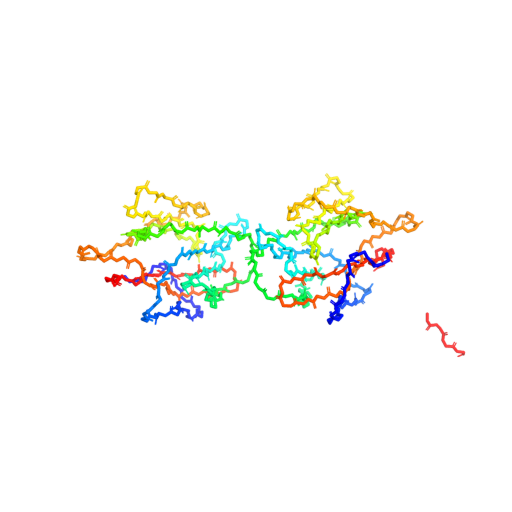 175 GLY B C 1
ATOM 1998 O O . GLY B 1 125 ? -4.161 -3.243 -8.691 1.00 24.61 175 GLY B O 1
ATOM 1999 N N . ILE B 1 126 ? -3.642 -2.545 -6.612 1.00 23.67 176 ILE B N 1
ATOM 2000 C CA . ILE B 1 126 ? -3.583 -1.124 -6.970 1.00 23.25 176 ILE B CA 1
ATOM 2001 C C . ILE B 1 126 ? -2.260 -0.821 -7.686 1.00 23.02 176 ILE B C 1
ATOM 2002 O O . ILE B 1 126 ? -1.170 -1.295 -7.272 1.00 23.21 176 ILE B O 1
ATOM 2007 N N . LYS B 1 127 ? -2.369 -0.041 -8.759 1.00 21.80 177 LYS B N 1
ATOM 2008 C CA . LYS B 1 127 ? -1.244 0.241 -9.616 1.00 21.20 177 LYS B CA 1
ATOM 2009 C C . LYS B 1 127 ? -0.734 1.640 -9.387 1.00 21.00 177 LYS B C 1
ATOM 2010 O O . LYS B 1 127 ? 0.444 1.905 -9.580 1.00 21.66 177 LYS B O 1
ATOM 2016 N N . SER B 1 128 ? -1.629 2.534 -8.980 1.00 21.07 178 SER B N 1
ATOM 2017 C CA . SER B 1 128 ? -1.296 3.931 -8.661 1.00 20.77 178 SER B CA 1
ATOM 2018 C C . SER B 1 128 ? -2.326 4.494 -7.690 1.00 20.86 178 SER B C 1
ATOM 2019 O O . SER B 1 128 ? -3.452 3.962 -7.596 1.00 21.26 178 SER B O 1
ATOM 2022 N N . ILE B 1 129 ? -1.959 5.565 -6.979 1.00 20.44 179 ILE B N 1
ATOM 2023 C CA . ILE B 1 129 ? -2.867 6.167 -5.989 1.00 20.20 179 ILE B CA 1
ATOM 2024 C C . ILE B 1 129 ? -2.724 7.684 -5.886 1.00 20.31 179 ILE B C 1
ATOM 2025 O O . ILE B 1 129 ? -1.638 8.242 -6.079 1.00 20.15 179 ILE B O 1
ATOM 2030 N N . GLY B 1 130 ? -3.838 8.355 -5.616 1.00 20.61 180 GLY B N 1
ATOM 2031 C CA . GLY B 1 130 ? -3.842 9.810 -5.465 1.00 21.01 180 GLY B CA 1
ATOM 2032 C C . GLY B 1 130 ? -4.795 10.159 -4.353 1.00 21.41 180 GLY B C 1
ATOM 2033 O O . GLY B 1 130 ? -5.662 9.359 -4.018 1.00 21.65 180 GLY B O 1
ATOM 2034 N N . PHE B 1 131 ? -4.642 11.348 -3.778 1.00 22.12 181 PHE B N 1
ATOM 2035 C CA . PHE B 1 131 ? -5.405 11.732 -2.572 1.00 22.75 181 PHE B CA 1
ATOM 2036 C C . PHE B 1 131 ? -6.083 13.096 -2.716 1.00 23.53 181 PHE B C 1
ATOM 2037 O O . PHE B 1 131 ? -5.572 13.978 -3.409 1.00 23.43 181 PHE B O 1
ATOM 2045 N N . GLU B 1 132 ? -7.238 13.247 -2.066 1.00 24.37 182 GLU B N 1
ATOM 2046 C CA . GLU B 1 132 ? -8.053 14.453 -2.170 1.00 25.59 182 GLU B CA 1
ATOM 2047 C C . GLU B 1 132 ? -8.093 15.209 -0.847 1.00 25.38 182 GLU B C 1
ATOM 2048 O O . GLU B 1 132 ? -8.545 14.673 0.156 1.00 25.37 182 GLU B O 1
ATOM 2054 N N . TRP B 1 133 ? -7.614 16.451 -0.860 1.00 25.85 183 TRP B N 1
ATOM 2055 C CA . TRP B 1 133 ? -7.577 17.304 0.332 1.00 26.21 183 TRP B CA 1
ATOM 2056 C C . TRP B 1 133 ? -8.565 18.446 0.198 1.00 26.51 183 TRP B C 1
ATOM 2057 O O . TRP B 1 133 ? -8.830 18.930 -0.902 1.00 26.70 183 TRP B O 1
ATOM 2068 N N . ASN B 1 134 ? -9.104 18.867 1.333 1.00 26.79 184 ASN B N 1
ATOM 2069 C CA . ASN B 1 134 ? -10.081 19.933 1.408 1.00 27.41 184 ASN B CA 1
ATOM 2070 C C . ASN B 1 134 ? -10.281 20.205 2.887 1.00 27.98 184 ASN B C 1
ATOM 2071 O O . ASN B 1 134 ? -9.852 19.422 3.739 1.00 27.75 184 ASN B O 1
ATOM 2076 N N . TYR B 1 135 ? -10.927 21.319 3.194 1.00 28.75 185 TYR B N 1
ATOM 2077 C CA . TYR B 1 135 ? -11.257 21.617 4.567 1.00 29.76 185 TYR B CA 1
ATOM 2078 C C . TYR B 1 135 ? -12.459 20.749 4.950 1.00 30.62 185 TYR B C 1
ATOM 2079 O O . TYR B 1 135 ? -13.302 20.453 4.083 1.00 30.74 185 TYR B O 1
ATOM 2088 N N . PRO B 1 136 ? -12.514 20.294 6.225 1.00 31.12 186 PRO B N 1
ATOM 2089 C CA . PRO B 1 136 ? -13.624 19.498 6.719 1.00 31.68 186 PRO B CA 1
ATOM 2090 C C . PRO B 1 136 ? -14.965 19.780 6.023 1.00 32.34 186 PRO B C 1
ATOM 2091 O O . PRO B 1 136 ? -15.546 18.852 5.460 1.00 32.86 186 PRO B O 1
ATOM 2095 N N . LEU B 1 137 ? -15.416 21.038 6.029 1.00 32.79 187 LEU B N 1
ATOM 2096 C CA . LEU B 1 137 ? -16.709 21.463 5.428 1.00 33.23 187 LEU B CA 1
ATOM 2097 C C . LEU B 1 137 ? -17.892 20.715 6.029 1.00 33.06 187 LEU B C 1
ATOM 2098 O O . LEU B 1 137 ? -18.304 19.688 5.502 1.00 33.28 187 LEU B O 1
ATOM 2103 N N . THR B 1 142 ? -19.684 27.473 -6.476 1.00 32.25 192 THR B N 1
ATOM 2104 C CA . THR B 1 142 ? -20.327 27.121 -7.760 1.00 32.73 192 THR B CA 1
ATOM 2105 C C . THR B 1 142 ? -21.564 27.992 -8.084 1.00 32.68 192 THR B C 1
ATOM 2106 O O . THR B 1 142 ? -22.688 27.509 -8.190 1.00 32.58 192 THR B O 1
ATOM 2110 N N . GLU B 1 143 ? -21.312 29.281 -8.273 1.00 32.87 193 GLU B N 1
ATOM 2111 C CA . GLU B 1 143 ? -22.350 30.274 -8.519 1.00 32.89 193 GLU B CA 1
ATOM 2112 C C . GLU B 1 143 ? -22.522 30.517 -10.021 1.00 32.78 193 GLU B C 1
ATOM 2113 O O . GLU B 1 143 ? -21.527 30.753 -10.719 1.00 33.11 193 GLU B O 1
ATOM 2119 N N . PRO B 1 144 ? -23.777 30.478 -10.519 1.00 32.26 194 PRO B N 1
ATOM 2120 C CA . PRO B 1 144 ? -24.086 30.709 -11.921 1.00 32.47 194 PRO B CA 1
ATOM 2121 C C . PRO B 1 144 ? -24.096 32.207 -12.271 1.00 33.20 194 PRO B C 1
ATOM 2122 O O . PRO B 1 144 ? -24.042 33.042 -11.367 1.00 33.20 194 PRO B O 1
ATOM 2126 N N . PRO B 1 145 ? -24.161 32.558 -13.576 1.00 33.76 195 PRO B N 1
ATOM 2127 C CA . PRO B 1 145 ? -24.327 33.980 -13.901 1.00 34.00 195 PRO B CA 1
ATOM 2128 C C . PRO B 1 145 ? -25.638 34.536 -13.332 1.00 33.97 195 PRO B C 1
ATOM 2129 O O . PRO B 1 145 ? -26.557 33.759 -13.053 1.00 33.96 195 PRO B O 1
#

InterPro domains:
  IPR001229 Jacalin-like lectin domain [PF01419] (19-145)
  IPR001229 Jacalin-like lectin domain [PS51752] (14-149)
  IPR001229 Jacalin-like lectin domain [SM00915] (25-149)
  IPR036404 Jacalin-like lectin domain superfamily [G3DSA:2.100.10.30] (15-172)
  IPR036404 Jacalin-like lectin domain superfamily [SSF51101] (15-147)
  IPR052321 Polyamine Binding and Protein Trafficking [PTHR33589] (1-156)

Sequence (271 aa):
KMYGPGGGKYFSTTEDYDHEITGLRVSVGLLLVKSVQVKLGDSWDVKLGALGGNTQEVTLQPGEYITKVFVAFQAFLRGMVMYTSKDRYFYFGKLDGQISSAYPSQEGQVLVGIYGQYQLLGIKSIGFEWNYPKMYGPGGGKYFSTTEDYDHEITGLRVSVGLLLVKSVQVKLGDSWDVKLGALGGNTQEVTLQPGEYITKVFVAFQAFLRGMVMYTSKDRYFYFGKLDGQISSAYPSQEGQVLVGIYGQYQLLGIKSIGFEWNYPLTEPP

GO terms:
  GO:0005576 extracellular region (C, IDA)
  GO:0005737 cytoplasm (C, IDA)
  GO:0005886 plasma membrane (C, IDA)
  GO:0016327 apicolateral plasma membrane (C, IDA)
  GO:0042742 defense response to bacterium (P, IDA)
  GO:0043394 proteoglycan binding (F, IDA)
  GO:0016477 cell migration (P, IDA)
  GO:0005515 protein binding (F, IPI)
  GO:0043117 positive regulation of vascular permeability (P, IDA)
  GO:0045766 positive regulation of angiogenesis (P, IDA)
  GO:0070062 extracellular exosome (C, HDA)
  GO:0005576 extracellular region (C, HDA)

CATH classification: 2.100.10.30

B-factor: mean 26.8, std 6.82, range [2.0, 52.65]

Foldseek 3Di:
DKDFPADADKDKWDFDPPWAFFKKKWFDAPFATFWIWTATHPGITDIDGADDHDIDIDGHDVPKFFFKKKWAYDQGTGWMWTAIPVRDIDIDGDRDHDIDMDGDPDPQWGFRMKMGHYHNPHGRMIHTDTGHD/DKDFPADADKDKWDFPLAWAWFKKKWFAAQFATAWIWTDTHPRTIDIDGEDDGHIDMDGDDVVKFWFKKKWADDQHTAKIWIAIPVGDIDIDGDHDHDIDMDGDPDPQKGWRMKMGHYDHVHGGMIDTDIDHRHDDDD

Radius of gyration: 20.79 Å; Cα contacts (8 Å, |Δi|>4): 772; chains: 2; bounding box: 41×75×42 Å